Protein AF-A0A3Q2SZS5-F1 (afdb_monomer_lite)

Secondary structure (DSSP, 8-state):
--HHHHHHHTT-S-----S--PPPSSPPPPHHHHHHHHHHHHHHHTT-HHHHHHHHHHHHHHHHHS-HHHHH--S--STTHHHHHHHHHHHHHHHHHHHTTPPPP-SSTTPPPPGGGGTTHHHHHHHHHHHHHHHHHHHHH--STTHHHHHHHHHHHHHHHHHHHHHTT---TTHHHH--SSTTGGGHHHHHHHHHHHHT-SSHHHHHHHHHHHHHHHHHTTHHHHHHHHHHHHS--GGG----S-----HHHHHHHHHHHHHHH---HHHHHHHHHHHHHHHHHHGGGGGGGHHHHHHHHHHHHSS--TTTTHHHHHHHHHHHHHHHHHS-S-SSSS-----GGGGGS--

Radius of gyration: 26.67 Å; chains: 1; bounding box: 62×51×88 Å

Foldseek 3Di:
DDLVVVCVQLVLDDDDDDPDDDDRPDDDPQVLVVLVVLLVQLQVCLVPLVSLLVSLVSLLSCLQRPDLCRLQDFPDPPPPDRLVSSLVSLQSSLLSLLSSLDQDDDPDPPDDDDPVSCPCNLVSLVSSVSSVCSNCVSLVVPDDDCVVSSLVSLLSNVLVVQLSCLVSVPLPPVSLVRQAAEPCVVNCVRQVPSLVVQCPDPDVSSVVVSVVSVVSCCRHYLVLVVVVVVCVVVDPQLVPDPDPDDDDDDVLNVSLVVLLVCLLVDDDLVVLLSSLVRLLVSLLSNQLVCVVCVVSLVSSLVVQCPDADDDVSNSNVSSVSSVVSNCVSPPDVVCVVDPDDDDPPVVPVPD

Organism: Fundulus heteroclitus (NCBI:txid8078)

Sequence (351 aa):
MELSSLLRDLHLSSSSSSSEKPRPPHPLPPITELLAHLQKLLIGAAGNPSESSKLIGQVQRLFQTADPDWLLSPVSDDEGTGWAELRSAYRSVISALIGCAALPLCEDDCSSLDAAAYQSVPSGAAAVCSALTALLGHWREGGGARRAETTGLVLAVAPPIYLFSVTHLQVSVFWLSQVTRPFLCPFLPRLLPPSLLLNDHYRPENCMLGVRCLHHIVLNTPVLSCLLDLLLVLEKPPSSSSSSSSRKPCRHDDVLRLVLTHMEAEHKVALRRVYASALPLYVERMGVAVCRHLRRVERVLLGYLEVRDPPEETSRLKMLEVLQRTSKWAWPRLADAHGHTPGPEVMILLL

Structure (mmCIF, N/CA/C/O backbone):
data_AF-A0A3Q2SZS5-F1
#
_entry.id   AF-A0A3Q2SZS5-F1
#
loop_
_atom_site.group_PDB
_atom_site.id
_atom_site.type_symbol
_atom_site.label_atom_id
_atom_site.label_alt_id
_atom_site.label_comp_id
_atom_site.label_asym_id
_atom_site.label_entity_id
_atom_site.label_seq_id
_atom_site.pdbx_PDB_ins_code
_atom_site.Cartn_x
_atom_site.Cartn_y
_atom_site.Cartn_z
_atom_site.occupancy
_atom_site.B_iso_or_equiv
_atom_site.auth_seq_id
_atom_site.auth_comp_id
_atom_site.auth_asym_id
_atom_site.auth_atom_id
_atom_site.pdbx_PDB_model_num
ATOM 1 N N . MET A 1 1 ? -19.390 -12.643 26.458 1.00 51.66 1 MET A N 1
ATOM 2 C CA . MET A 1 1 ? -18.570 -11.806 27.356 1.00 51.66 1 MET A CA 1
ATOM 3 C C . MET A 1 1 ? -18.908 -10.367 27.010 1.00 51.66 1 MET A C 1
ATOM 5 O O . MET A 1 1 ? -18.820 -10.037 25.836 1.00 51.66 1 MET A O 1
ATOM 9 N N . GLU A 1 2 ? -19.420 -9.560 27.939 1.00 62.19 2 GLU A N 1
ATOM 10 C CA . GLU A 1 2 ? -19.745 -8.163 27.617 1.00 62.19 2 GLU A CA 1
ATOM 11 C C . GLU A 1 2 ? -18.443 -7.363 27.488 1.00 62.19 2 GLU A C 1
ATOM 13 O O . GLU A 1 2 ? -17.554 -7.488 28.326 1.00 62.19 2 GLU A O 1
ATOM 18 N N . LEU A 1 3 ? -18.303 -6.520 26.460 1.00 65.12 3 LEU A N 1
ATOM 19 C CA . LEU A 1 3 ? -17.094 -5.706 26.268 1.00 65.12 3 LEU A CA 1
ATOM 20 C C . LEU A 1 3 ? -16.755 -4.878 27.523 1.00 65.12 3 LEU A C 1
ATOM 22 O O . LEU A 1 3 ? -15.599 -4.705 27.891 1.00 65.12 3 LEU A O 1
ATOM 26 N N . SER A 1 4 ? -17.789 -4.425 28.226 1.00 64.00 4 SER A N 1
ATOM 27 C CA . SER A 1 4 ? -17.725 -3.710 29.497 1.00 64.00 4 SER A CA 1
ATOM 28 C C . SER A 1 4 ? -17.178 -4.545 30.662 1.00 64.00 4 SER A C 1
ATOM 30 O O . SER A 1 4 ? -16.654 -3.951 31.601 1.00 64.00 4 SER A O 1
ATOM 32 N N . SER A 1 5 ? -17.288 -5.880 30.659 1.00 64.12 5 SER A N 1
ATOM 33 C CA . SER A 1 5 ? -16.627 -6.735 31.660 1.00 64.12 5 SER A CA 1
ATOM 34 C C . SER A 1 5 ? -15.136 -6.880 31.352 1.00 64.12 5 SER A C 1
ATOM 36 O O . SER A 1 5 ? -14.322 -6.639 32.230 1.00 64.12 5 SER A O 1
ATOM 38 N N . LEU A 1 6 ? -14.765 -7.095 30.084 1.00 62.00 6 LEU A N 1
ATOM 39 C CA . LEU A 1 6 ? -13.360 -7.151 29.651 1.00 62.00 6 LEU A CA 1
ATOM 40 C C . LEU A 1 6 ? -12.601 -5.840 29.874 1.00 62.00 6 LEU A C 1
ATOM 42 O O . LEU A 1 6 ? -11.460 -5.855 30.322 1.00 62.00 6 LEU A O 1
ATOM 46 N N . LEU A 1 7 ? -13.226 -4.690 29.597 1.00 64.81 7 LEU A N 1
ATOM 47 C CA . LEU A 1 7 ? -12.622 -3.385 29.889 1.00 64.81 7 LEU A CA 1
ATOM 48 C C . LEU A 1 7 ? -12.416 -3.180 31.405 1.00 64.81 7 LEU A C 1
ATOM 50 O O . LEU A 1 7 ? -11.487 -2.482 31.808 1.00 64.81 7 LEU A O 1
ATOM 54 N N . ARG A 1 8 ? -13.264 -3.782 32.252 1.00 63.62 8 ARG A N 1
ATOM 55 C CA . ARG A 1 8 ? -13.089 -3.777 33.714 1.00 63.62 8 ARG A CA 1
ATOM 56 C C . ARG A 1 8 ? -11.954 -4.710 34.143 1.00 63.62 8 ARG A C 1
ATOM 58 O O . ARG A 1 8 ? -11.109 -4.280 34.920 1.00 63.62 8 ARG A O 1
ATOM 65 N N . ASP A 1 9 ? -11.888 -5.913 33.577 1.00 57.78 9 ASP A N 1
ATOM 66 C CA . ASP A 1 9 ? -10.847 -6.914 33.859 1.00 57.78 9 ASP A CA 1
ATOM 67 C C . ASP A 1 9 ? -9.448 -6.450 33.414 1.00 57.78 9 ASP A C 1
ATOM 69 O O . ASP A 1 9 ? -8.443 -6.783 34.037 1.00 57.78 9 ASP A O 1
ATOM 73 N N . LEU A 1 10 ? -9.380 -5.616 32.372 1.00 58.31 10 LEU A N 1
ATOM 74 C CA . LEU A 1 10 ? -8.159 -4.961 31.892 1.00 58.31 10 LEU A CA 1
ATOM 75 C C . LEU A 1 10 ? -7.764 -3.706 32.709 1.00 58.31 10 LEU A C 1
ATOM 77 O O . LEU A 1 10 ? -6.846 -2.996 32.308 1.00 58.31 10 LEU A O 1
ATOM 81 N N . HIS A 1 11 ? -8.427 -3.410 33.839 1.00 54.69 11 HIS A N 1
ATOM 82 C CA . HIS A 1 11 ? -8.204 -2.211 34.671 1.00 54.69 11 HIS A CA 1
ATOM 83 C C . HIS A 1 11 ? -8.361 -0.874 33.903 1.00 54.69 11 HIS A C 1
ATOM 85 O O . HIS A 1 11 ? -7.665 0.104 34.169 1.00 54.69 11 HIS A O 1
ATOM 91 N N . LEU A 1 12 ? -9.307 -0.779 32.957 1.00 55.16 12 LEU A N 1
ATOM 92 C CA . LEU A 1 12 ? -9.476 0.400 32.080 1.00 55.16 12 LEU A CA 1
ATOM 93 C C . LEU A 1 12 ? -10.409 1.478 32.641 1.00 55.16 12 LEU A C 1
ATOM 95 O O . LEU A 1 12 ? -10.976 2.280 31.894 1.00 55.16 12 LEU A O 1
ATOM 99 N N . SER A 1 13 ? -10.593 1.496 33.961 1.00 38.28 13 SER A N 1
ATOM 100 C CA . SER A 1 13 ? -11.404 2.489 34.660 1.00 38.28 13 SER A CA 1
ATOM 101 C C . SER A 1 13 ? -10.652 3.028 35.877 1.00 38.28 13 SER A C 1
ATOM 103 O O . SER A 1 13 ? -10.408 2.305 36.834 1.00 38.28 13 SER A O 1
ATOM 105 N N . SER A 1 14 ? -10.379 4.332 35.832 1.00 36.78 14 SER A N 1
ATOM 106 C CA . SER A 1 14 ? -9.861 5.224 36.879 1.00 36.78 14 SER A CA 1
ATOM 107 C C . SER A 1 14 ? -8.358 5.197 37.189 1.00 36.78 14 SER A C 1
ATOM 109 O O . SER A 1 14 ? -7.770 4.219 37.633 1.00 36.78 14 SER A O 1
ATOM 111 N N . SER A 1 15 ? -7.772 6.371 36.968 1.00 42.75 15 SER A N 1
ATOM 112 C CA . SER A 1 15 ? -6.447 6.817 37.363 1.00 42.75 15 SER A CA 1
ATOM 113 C C . SER A 1 15 ? -6.283 6.737 38.882 1.00 42.75 15 SER A C 1
ATOM 115 O O . SER A 1 15 ? -6.905 7.506 39.612 1.00 42.75 15 SER A O 1
ATOM 117 N N . SER A 1 16 ? -5.396 5.880 39.371 1.00 36.34 16 SER A N 1
ATOM 118 C CA . SER A 1 16 ? -4.744 6.104 40.658 1.00 36.34 16 SER A CA 1
ATOM 119 C C . SER A 1 16 ? -3.344 5.502 40.643 1.00 36.34 16 SER A C 1
ATOM 121 O O . SER A 1 16 ? -3.084 4.399 40.173 1.00 36.34 16 SER A O 1
ATOM 123 N N . SER A 1 17 ? -2.410 6.333 41.076 1.00 44.06 17 SER A N 1
ATOM 124 C CA . SER A 1 17 ? -0.984 6.086 41.159 1.00 44.06 17 SER A CA 1
ATOM 125 C C . SER A 1 17 ? -0.660 4.975 42.161 1.00 44.06 17 SER A C 1
ATOM 127 O O . SER A 1 17 ? -0.758 5.201 43.365 1.00 44.06 17 SER A O 1
ATOM 129 N N . SER A 1 18 ? -0.165 3.832 41.694 1.00 34.12 18 SER A N 1
ATOM 130 C CA . SER A 1 18 ? 0.821 3.053 42.450 1.00 34.12 18 SER A CA 1
ATOM 131 C C . SER A 1 18 ? 1.621 2.157 41.513 1.00 34.12 18 SER A C 1
ATOM 133 O O . SER A 1 18 ? 1.072 1.388 40.728 1.00 34.12 18 SER A O 1
ATOM 135 N N . SER A 1 19 ? 2.938 2.299 41.600 1.00 42.97 19 SER A N 1
ATOM 136 C CA . SER A 1 19 ? 3.942 1.543 40.866 1.00 42.97 19 SER A CA 1
ATOM 137 C C . SER A 1 19 ? 3.986 0.091 41.346 1.00 42.97 19 SER A C 1
ATOM 139 O O . SER A 1 19 ? 4.746 -0.212 42.251 1.00 42.97 19 SER A O 1
ATOM 141 N N . GLU A 1 20 ? 3.184 -0.784 40.742 1.00 39.31 20 GLU A N 1
ATOM 142 C CA . GLU A 1 20 ? 3.421 -2.232 40.618 1.00 39.31 20 GLU A CA 1
ATOM 143 C C . GLU A 1 20 ? 2.349 -2.803 39.675 1.00 39.31 20 GLU A C 1
ATOM 145 O O . GLU A 1 20 ? 1.162 -2.670 39.949 1.00 39.31 20 GLU A O 1
ATOM 150 N N . LYS A 1 21 ? 2.747 -3.371 38.523 1.00 37.00 21 LYS A N 1
ATOM 151 C CA . LYS A 1 21 ? 1.835 -3.881 37.477 1.00 37.00 21 LYS A CA 1
ATOM 152 C C . LYS A 1 21 ? 1.156 -5.161 38.010 1.00 37.00 21 LYS A C 1
ATOM 154 O O . LYS A 1 21 ? 1.829 -6.196 38.050 1.00 37.00 21 LYS A O 1
ATOM 159 N N . PRO A 1 22 ? -0.125 -5.148 38.438 1.00 39.84 22 PRO A N 1
ATOM 160 C CA . PRO A 1 22 ? -0.771 -6.352 38.944 1.00 39.84 22 PRO A CA 1
ATOM 161 C C . PRO A 1 22 ? -1.042 -7.271 37.753 1.00 39.84 22 PRO A C 1
ATOM 163 O O . PRO A 1 22 ? -1.554 -6.830 36.723 1.00 39.84 22 PRO A O 1
ATOM 166 N N . ARG A 1 23 ? -0.675 -8.551 37.861 1.00 43.78 23 ARG A N 1
ATOM 167 C CA . ARG A 1 23 ? -1.067 -9.551 36.860 1.00 43.78 23 ARG A CA 1
ATOM 168 C C . ARG A 1 23 ? -2.595 -9.701 36.896 1.00 43.78 23 ARG A C 1
ATOM 170 O O . ARG A 1 23 ? -3.138 -9.787 37.999 1.00 43.78 23 ARG A O 1
ATOM 177 N N . PRO A 1 24 ? -3.283 -9.728 35.740 1.00 49.19 24 PRO A N 1
ATOM 178 C CA . PRO A 1 24 ? -4.732 -9.865 35.713 1.00 49.19 24 PRO A CA 1
ATOM 179 C C . PRO A 1 24 ? -5.159 -11.176 36.400 1.00 49.19 24 PRO A C 1
ATOM 181 O O . PRO A 1 24 ? -4.448 -12.179 36.302 1.00 49.19 24 PRO A O 1
ATOM 184 N N . PRO A 1 25 ? -6.309 -11.188 37.098 1.00 44.88 25 PRO A N 1
ATOM 185 C CA . PRO A 1 25 ? -6.753 -12.318 37.919 1.00 44.88 25 PRO A CA 1
ATOM 186 C C . PRO A 1 25 ? -7.117 -13.576 37.108 1.00 44.88 25 PRO A C 1
ATOM 188 O O . PRO A 1 25 ? -7.245 -14.658 37.680 1.00 44.88 25 PRO A O 1
ATOM 191 N N . HIS A 1 26 ? -7.248 -13.458 35.781 1.00 55.69 26 HIS A N 1
ATOM 192 C CA . HIS A 1 26 ? -7.600 -14.542 34.865 1.00 55.69 26 HIS A CA 1
ATOM 193 C C . HIS A 1 26 ? -6.747 -14.486 33.585 1.00 55.69 26 HIS A C 1
ATOM 195 O O . HIS A 1 26 ? -6.363 -13.390 33.165 1.00 55.69 26 HIS A O 1
ATOM 201 N N . PRO A 1 27 ? -6.446 -15.635 32.942 1.00 65.12 27 PRO A N 1
ATOM 202 C CA . PRO A 1 27 ? -5.811 -15.636 31.630 1.00 65.12 27 PRO A CA 1
ATOM 203 C C . PRO A 1 27 ? -6.726 -14.916 30.635 1.00 65.12 27 PRO A C 1
ATOM 205 O O . PRO A 1 27 ? -7.903 -15.256 30.502 1.00 65.12 27 PRO A O 1
ATOM 208 N N . LEU A 1 28 ? -6.191 -13.889 29.974 1.00 69.75 28 LEU A N 1
ATOM 209 C CA . LEU A 1 28 ? -6.926 -13.144 28.956 1.00 69.75 28 LEU A CA 1
ATOM 210 C C . LEU A 1 28 ? -7.310 -14.086 27.804 1.00 69.75 28 LEU A C 1
ATOM 212 O O . LEU A 1 28 ? -6.503 -14.947 27.437 1.00 69.75 28 LEU A O 1
ATOM 216 N N . PRO A 1 29 ? -8.507 -13.924 27.210 1.00 78.19 29 PRO A N 1
ATOM 217 C CA . PRO A 1 29 ? -8.872 -14.687 26.028 1.00 78.19 29 PRO A CA 1
ATOM 218 C C . PRO A 1 29 ? -7.901 -14.385 24.876 1.00 78.19 29 PRO A C 1
ATOM 220 O O . PRO A 1 29 ? -7.267 -13.319 24.851 1.00 78.19 29 PRO A O 1
ATOM 223 N N . PRO A 1 30 ? -7.783 -15.297 23.900 1.00 83.75 30 PRO A N 1
ATOM 224 C CA . PRO A 1 30 ? -6.984 -15.040 22.716 1.00 83.75 30 PRO A CA 1
ATOM 225 C C . PRO A 1 30 ? -7.502 -13.799 21.981 1.00 83.75 30 PRO A C 1
ATOM 227 O O . PRO A 1 30 ? -8.707 -13.607 21.802 1.00 83.75 30 PRO A O 1
ATOM 230 N N . ILE A 1 31 ? -6.578 -12.947 21.532 1.00 87.38 31 ILE A N 1
ATOM 231 C CA . ILE A 1 31 ? -6.916 -11.666 20.900 1.00 87.38 31 ILE A CA 1
ATOM 232 C C . ILE A 1 31 ? -7.825 -11.845 19.672 1.00 87.38 31 ILE A C 1
ATOM 234 O O . ILE A 1 31 ? -8.707 -11.025 19.426 1.00 87.38 31 ILE A O 1
ATOM 238 N N . THR A 1 32 ? -7.687 -12.947 18.933 1.00 89.38 32 THR A N 1
ATOM 239 C CA . THR A 1 32 ? -8.512 -13.270 17.759 1.00 89.38 32 THR A CA 1
ATOM 240 C C . THR A 1 32 ? -9.995 -13.455 18.096 1.00 89.38 32 THR A C 1
ATOM 242 O O . THR A 1 32 ? -10.844 -12.986 17.335 1.00 89.38 32 THR A O 1
ATOM 245 N N . GLU A 1 33 ? -10.333 -14.050 19.245 1.00 88.56 33 GLU A N 1
ATOM 246 C CA . GLU A 1 33 ? -11.724 -14.178 19.707 1.00 88.56 33 GLU A CA 1
ATOM 247 C C . GLU A 1 33 ? -12.325 -12.817 20.059 1.00 88.56 33 GLU A C 1
ATOM 249 O O . GLU A 1 33 ? -13.463 -12.512 19.683 1.00 88.56 33 GLU A O 1
ATOM 254 N N . LEU A 1 34 ? -11.544 -11.967 20.733 1.00 89.06 34 LEU A N 1
ATOM 255 C CA . LEU A 1 34 ? -11.971 -10.610 21.057 1.00 89.06 34 LEU A CA 1
ATOM 256 C C . LEU A 1 34 ? -12.197 -9.783 19.790 1.00 89.06 34 LEU A C 1
ATOM 258 O O . LEU A 1 34 ? -13.221 -9.112 19.670 1.00 89.06 34 LEU A O 1
ATOM 262 N N . LEU A 1 35 ? -11.272 -9.854 18.831 1.00 91.81 35 LEU A N 1
ATOM 263 C CA . LEU A 1 35 ? -11.399 -9.178 17.543 1.00 91.81 35 LEU A CA 1
ATOM 264 C C . LEU A 1 35 ? -12.656 -9.654 16.794 1.00 91.81 35 LEU A C 1
ATOM 266 O O . LEU A 1 35 ? -13.426 -8.829 16.306 1.00 91.81 35 LEU A O 1
ATOM 270 N N . ALA A 1 36 ? -12.940 -10.958 16.770 1.00 91.38 36 ALA A N 1
ATOM 271 C CA . ALA A 1 36 ? -14.162 -11.482 16.158 1.00 91.38 36 ALA A CA 1
ATOM 272 C C . ALA A 1 36 ? -15.440 -10.971 16.853 1.00 91.38 36 ALA A C 1
ATOM 274 O O . ALA A 1 36 ? -16.439 -10.675 16.192 1.00 91.38 36 ALA A O 1
ATOM 275 N N . HIS A 1 37 ? -15.424 -10.834 18.182 1.00 90.12 37 HIS A N 1
ATOM 276 C CA . HIS A 1 37 ? -16.546 -10.260 18.924 1.00 90.12 37 HIS A CA 1
ATOM 277 C C . HIS A 1 37 ? -16.721 -8.761 18.637 1.00 90.12 37 HIS A C 1
ATOM 279 O O . HIS A 1 37 ? -17.831 -8.316 18.340 1.00 90.12 37 HIS A O 1
ATOM 285 N N . LEU A 1 38 ? -15.624 -7.998 18.642 1.00 91.81 38 LEU A N 1
ATOM 286 C CA . LEU A 1 38 ? -15.607 -6.579 18.287 1.00 91.81 38 LEU A CA 1
ATOM 287 C C . LEU A 1 38 ? -16.143 -6.333 16.880 1.00 91.81 38 LEU A C 1
ATOM 289 O O . LEU A 1 38 ? -16.951 -5.429 16.689 1.00 91.81 38 LEU A O 1
ATOM 293 N N . GLN A 1 39 ? -15.749 -7.158 15.909 1.00 95.06 39 GLN A N 1
ATOM 294 C CA . GLN A 1 39 ? -16.259 -7.072 14.545 1.00 95.06 39 GLN A CA 1
ATOM 295 C C . GLN A 1 39 ? -17.791 -7.169 14.513 1.00 95.06 39 GLN A C 1
ATOM 297 O O . GLN A 1 39 ? -18.440 -6.348 13.868 1.00 95.06 39 GLN A O 1
ATOM 302 N N . LYS A 1 40 ? -18.379 -8.144 15.221 1.00 93.38 40 LYS A N 1
ATOM 303 C CA . LYS A 1 40 ? -19.840 -8.323 15.279 1.00 93.38 40 LYS A CA 1
ATOM 304 C C . LYS A 1 40 ? -20.539 -7.111 15.896 1.00 93.38 40 LYS A C 1
ATOM 306 O O . LYS A 1 40 ? -21.554 -6.669 15.365 1.00 93.38 40 LYS A O 1
ATOM 311 N N . LEU A 1 41 ? -19.984 -6.564 16.980 1.00 92.50 41 LEU A N 1
ATOM 312 C CA . LEU A 1 41 ? -20.527 -5.369 17.632 1.00 92.50 41 LEU A CA 1
ATOM 313 C C . LEU A 1 41 ? -20.459 -4.139 16.717 1.00 92.50 41 LEU A C 1
ATOM 315 O O . LEU A 1 41 ? -21.439 -3.410 16.610 1.00 92.50 41 LEU A O 1
ATOM 319 N N . LEU A 1 42 ? -19.333 -3.932 16.027 1.00 92.50 42 LEU A N 1
ATOM 320 C CA . LEU A 1 42 ? -19.137 -2.801 15.114 1.00 92.50 42 LEU A CA 1
ATOM 321 C C . LEU A 1 42 ? -20.099 -2.859 13.922 1.00 92.50 42 LEU A C 1
ATOM 323 O O . LEU A 1 42 ? -20.709 -1.850 13.580 1.00 92.50 42 LEU A O 1
ATOM 327 N N . ILE A 1 43 ? -20.292 -4.046 13.336 1.00 91.88 43 ILE A N 1
ATOM 328 C CA . ILE A 1 43 ? -21.263 -4.248 12.249 1.00 91.88 43 ILE A CA 1
ATOM 329 C C . ILE A 1 43 ? -22.689 -3.966 12.739 1.00 91.88 43 ILE A C 1
ATOM 331 O O . ILE A 1 43 ? -23.436 -3.271 12.058 1.00 91.88 43 ILE A O 1
ATOM 335 N N . GLY A 1 44 ? -23.059 -4.465 13.923 1.00 89.31 44 GLY A N 1
ATOM 336 C CA . GLY A 1 44 ? -24.385 -4.222 14.500 1.00 89.31 44 GLY A CA 1
ATOM 337 C C . GLY A 1 44 ? -24.651 -2.747 14.819 1.00 89.31 44 GLY A C 1
ATOM 338 O O . GLY A 1 44 ? -25.774 -2.281 14.663 1.00 89.31 44 GLY A O 1
ATOM 339 N N . ALA A 1 45 ? -23.617 -1.999 15.213 1.00 87.50 45 ALA A N 1
ATOM 340 C CA . ALA A 1 45 ? -23.732 -0.588 15.571 1.00 87.50 45 ALA A CA 1
ATOM 341 C C . ALA A 1 45 ? -23.755 0.367 14.362 1.00 87.50 45 ALA A C 1
ATOM 343 O O . ALA A 1 45 ? -24.135 1.527 14.532 1.00 87.50 45 ALA A O 1
ATOM 344 N N . ALA A 1 46 ? -23.365 -0.079 13.159 1.00 79.50 46 ALA A N 1
ATOM 345 C CA . ALA A 1 46 ? -23.145 0.784 11.989 1.00 79.50 46 ALA A CA 1
ATOM 346 C C . ALA A 1 46 ? -24.386 1.593 11.550 1.00 79.50 46 ALA A C 1
ATOM 348 O O . ALA A 1 46 ? -24.240 2.655 10.952 1.00 79.50 46 ALA A O 1
ATOM 349 N N . GLY A 1 47 ? -25.598 1.135 11.886 1.00 76.31 47 GLY A N 1
ATOM 350 C CA . GLY A 1 47 ? -26.851 1.855 11.616 1.00 76.31 47 GLY A CA 1
ATOM 351 C C . GLY A 1 47 ? -27.249 2.896 12.671 1.00 76.31 47 GLY A C 1
ATOM 352 O O . GLY A 1 47 ? -28.203 3.639 12.458 1.00 76.31 47 GLY A O 1
ATOM 353 N N . ASN A 1 48 ? -26.550 2.969 13.809 1.00 84.62 48 ASN A N 1
ATOM 354 C CA . ASN A 1 48 ? -26.872 3.872 14.914 1.00 84.62 48 ASN A CA 1
ATOM 355 C C . ASN A 1 48 ? -25.649 4.737 15.282 1.00 84.62 48 ASN A C 1
ATOM 357 O O . ASN A 1 48 ? -24.744 4.262 15.977 1.00 84.62 48 ASN A O 1
ATOM 361 N N . PRO A 1 49 ? -25.614 6.025 14.880 1.00 82.44 49 PRO A N 1
ATOM 362 C CA . PRO A 1 49 ? -24.455 6.896 15.091 1.00 82.44 49 PRO A CA 1
ATOM 363 C C . PRO A 1 49 ? -24.055 7.042 16.564 1.00 82.44 49 PRO A C 1
ATOM 365 O O . PRO A 1 49 ? -22.869 7.131 16.889 1.00 82.44 49 PRO A O 1
ATOM 368 N N . SER A 1 50 ? -25.037 7.038 17.472 1.00 85.25 50 SER A N 1
ATOM 369 C CA . SER A 1 50 ? -24.797 7.200 18.909 1.00 85.25 50 SER A CA 1
ATOM 370 C C . SER A 1 50 ? -24.144 5.964 19.537 1.00 85.25 50 SER A C 1
ATOM 372 O O . SER A 1 50 ? -23.255 6.093 20.383 1.00 85.25 50 SER A O 1
ATOM 374 N N . GLU A 1 51 ? -24.544 4.769 19.102 1.00 87.06 51 GLU A N 1
ATOM 375 C CA . GLU A 1 51 ? -23.969 3.498 19.547 1.00 87.06 51 GLU A CA 1
ATOM 376 C C . GLU A 1 51 ? -22.605 3.263 18.902 1.00 87.06 51 GLU A C 1
ATOM 378 O O . GLU A 1 51 ? -21.651 2.941 19.610 1.00 87.06 51 GLU A O 1
ATOM 383 N N . SER A 1 52 ? -22.482 3.532 17.597 1.00 88.12 52 SER A N 1
ATOM 384 C CA . SER A 1 52 ? -21.209 3.503 16.871 1.00 88.12 52 SER A CA 1
ATOM 385 C C . SER A 1 52 ? -20.166 4.394 17.536 1.00 88.12 52 SER A C 1
ATOM 387 O O . SER A 1 52 ? -19.066 3.937 17.828 1.00 88.12 52 SER A O 1
ATOM 389 N N . SER A 1 53 ? -20.509 5.645 17.862 1.00 88.94 53 SER A N 1
ATOM 390 C CA . SER A 1 53 ? -19.580 6.578 18.511 1.00 88.94 53 SER A CA 1
ATOM 391 C C . SER A 1 53 ? -19.082 6.065 19.870 1.00 88.94 53 SER A C 1
ATOM 393 O O . SER A 1 53 ? -17.878 6.080 20.141 1.00 88.94 53 SER A O 1
ATOM 395 N N . LYS A 1 54 ? -19.987 5.540 20.710 1.00 89.06 54 LYS A N 1
ATOM 396 C CA . LYS A 1 54 ? -19.626 4.954 22.012 1.00 89.06 54 LYS A CA 1
ATOM 397 C C . LYS A 1 54 ? -18.720 3.735 21.850 1.00 89.06 54 LYS A C 1
ATOM 399 O O . LYS A 1 54 ? -17.724 3.620 22.566 1.00 89.06 54 LYS A O 1
ATOM 404 N N . LEU A 1 55 ? -19.047 2.849 20.910 1.00 91.12 55 LEU A N 1
ATOM 405 C CA . LEU A 1 55 ? -18.287 1.630 20.656 1.00 91.12 55 LEU A CA 1
ATOM 406 C C . LEU A 1 55 ? -16.897 1.936 20.081 1.00 91.12 55 LEU A C 1
ATOM 408 O O . LEU A 1 55 ? -15.914 1.369 20.552 1.00 91.12 55 LEU A O 1
ATOM 412 N N . ILE A 1 56 ? -16.781 2.885 19.146 1.00 91.19 56 ILE A N 1
ATOM 413 C CA . ILE A 1 56 ? -15.488 3.358 18.624 1.00 91.19 56 ILE A CA 1
ATOM 414 C C . ILE A 1 56 ? -14.623 3.901 19.768 1.00 91.19 56 ILE A C 1
ATOM 416 O O . ILE A 1 56 ? -13.444 3.560 19.857 1.00 91.19 56 ILE A O 1
ATOM 420 N N . GLY A 1 57 ? -15.202 4.682 20.687 1.00 90.12 57 GLY A N 1
ATOM 421 C CA . GLY A 1 57 ? -14.487 5.184 21.864 1.00 90.12 57 GLY A CA 1
ATOM 422 C C . GLY A 1 57 ? -13.998 4.072 22.803 1.00 90.12 57 GLY A C 1
ATOM 423 O O . GLY A 1 57 ? -12.898 4.159 23.351 1.00 90.12 57 GLY A O 1
ATOM 424 N N . GLN A 1 58 ? -14.777 2.998 22.966 1.00 90.00 58 GLN A N 1
ATOM 425 C CA . GLN A 1 58 ? -14.364 1.812 23.728 1.00 90.00 58 GLN A CA 1
ATOM 426 C C . GLN A 1 58 ? -13.225 1.052 23.037 1.00 90.00 58 GLN A C 1
ATOM 428 O O . GLN A 1 58 ? -12.259 0.679 23.699 1.00 90.00 58 GLN A O 1
ATOM 433 N N . VAL A 1 59 ? -13.310 0.869 21.716 1.00 91.38 59 VAL A N 1
ATOM 434 C CA . VAL A 1 59 ? -12.264 0.236 20.896 1.00 91.38 59 VAL A CA 1
ATOM 435 C C . VAL A 1 59 ? -10.969 1.043 20.942 1.00 91.38 59 VAL A C 1
ATOM 437 O O . VAL A 1 59 ? -9.898 0.478 21.148 1.00 91.38 59 VAL A O 1
ATOM 440 N N . GLN A 1 60 ? -11.056 2.368 20.818 1.00 91.06 60 GLN A N 1
ATOM 441 C CA . GLN A 1 60 ? -9.906 3.253 20.968 1.00 91.06 60 GLN A CA 1
ATOM 442 C C . GLN A 1 60 ? -9.245 3.067 22.333 1.00 91.06 60 GLN A C 1
ATOM 444 O O . GLN A 1 60 ? -8.031 2.892 22.397 1.00 91.06 60 GLN A O 1
ATOM 449 N N . ARG A 1 61 ? -10.032 3.102 23.417 1.00 89.00 61 ARG A N 1
ATOM 450 C CA . ARG A 1 61 ? -9.502 2.945 24.774 1.00 89.00 61 ARG A CA 1
ATOM 451 C C . ARG A 1 61 ? -8.816 1.597 24.937 1.00 89.00 61 ARG A C 1
ATOM 453 O O . ARG A 1 61 ? -7.689 1.582 25.401 1.00 89.00 61 ARG A O 1
ATOM 460 N N . LEU A 1 62 ? -9.456 0.513 24.491 1.00 89.00 62 LEU A N 1
ATOM 461 C CA . LEU A 1 62 ? -8.869 -0.827 24.488 1.00 89.00 62 LEU A CA 1
ATOM 462 C C . LEU A 1 62 ? -7.495 -0.817 23.814 1.00 89.00 62 LEU A C 1
ATOM 464 O O . LEU A 1 62 ? -6.530 -1.281 24.412 1.00 89.00 62 LEU A O 1
ATOM 468 N N . PHE A 1 63 ? -7.403 -0.265 22.601 1.00 88.56 63 PHE A N 1
ATOM 469 C CA . PHE A 1 63 ? -6.139 -0.215 21.879 1.00 88.56 63 PHE A CA 1
ATOM 470 C C . PHE A 1 63 ? -5.085 0.606 22.607 1.00 88.56 63 PHE A C 1
ATOM 472 O O . PHE A 1 63 ? -3.967 0.139 22.661 1.00 88.56 63 PHE A O 1
ATOM 479 N N . GLN A 1 64 ? -5.425 1.747 23.215 1.00 86.75 64 GLN A N 1
ATOM 480 C CA . GLN A 1 64 ? -4.462 2.599 23.934 1.00 86.75 64 GLN A CA 1
ATOM 481 C C . GLN A 1 64 ? -3.848 1.945 25.178 1.00 86.75 64 GLN A C 1
ATOM 483 O O . GLN A 1 64 ? -2.767 2.340 25.611 1.00 86.75 64 GLN A O 1
ATOM 488 N N . THR A 1 65 ? -4.569 1.021 25.806 1.00 83.69 65 THR A N 1
ATOM 489 C CA . THR A 1 65 ? -4.239 0.527 27.149 1.00 83.69 65 THR A CA 1
ATOM 490 C C . THR A 1 65 ? -3.868 -0.947 27.192 1.00 83.69 65 THR A C 1
ATOM 492 O O . THR A 1 65 ? -3.345 -1.412 28.202 1.00 83.69 65 THR A O 1
ATOM 495 N N . ALA A 1 66 ? -4.195 -1.701 26.143 1.00 83.75 66 ALA A N 1
ATOM 496 C CA . ALA A 1 66 ? -3.903 -3.122 26.086 1.00 83.75 66 ALA A CA 1
ATOM 497 C C . ALA A 1 66 ? -2.390 -3.376 26.020 1.00 83.75 66 ALA A C 1
ATOM 499 O O . ALA A 1 66 ? -1.623 -2.586 25.469 1.00 83.75 66 ALA A O 1
ATOM 500 N N . ASP A 1 67 ? -1.968 -4.503 26.595 1.00 82.06 67 ASP A N 1
ATOM 501 C CA . ASP A 1 67 ? -0.568 -4.915 26.565 1.00 82.06 67 ASP A CA 1
ATOM 502 C C . ASP A 1 67 ? -0.135 -5.193 25.107 1.00 82.06 67 ASP A C 1
ATOM 504 O O . ASP A 1 67 ? -0.776 -6.021 24.443 1.00 82.06 67 ASP A O 1
ATOM 508 N N . PRO A 1 68 ? 0.920 -4.531 24.585 1.00 80.75 68 PRO A N 1
ATOM 509 C CA . PRO A 1 68 ? 1.387 -4.732 23.215 1.00 80.75 68 PRO A CA 1
ATOM 510 C C . PRO A 1 68 ? 1.711 -6.193 22.900 1.00 80.75 68 PRO A C 1
ATOM 512 O O . PRO A 1 68 ? 1.440 -6.648 21.789 1.00 80.75 68 PRO A O 1
ATOM 515 N N . ASP A 1 69 ? 2.244 -6.945 23.868 1.00 79.62 69 ASP A N 1
ATOM 516 C CA . ASP A 1 69 ? 2.608 -8.344 23.649 1.00 79.62 69 ASP A CA 1
ATOM 517 C C . ASP A 1 69 ? 1.372 -9.221 23.454 1.00 79.62 69 ASP A C 1
ATOM 519 O O . ASP A 1 69 ? 1.384 -10.122 22.617 1.00 79.62 69 ASP A O 1
ATOM 523 N N . TRP A 1 70 ? 0.277 -8.929 24.155 1.00 85.00 70 TRP A N 1
ATOM 524 C CA . TRP A 1 70 ? -0.991 -9.635 23.975 1.00 85.00 70 TRP A CA 1
ATOM 525 C C . TRP A 1 70 ? -1.715 -9.212 22.689 1.00 85.00 70 TRP A C 1
ATOM 527 O O . TRP A 1 70 ? -2.276 -10.058 21.996 1.00 85.00 70 TRP A O 1
ATOM 537 N N . LEU A 1 71 ? -1.651 -7.928 22.314 1.00 85.25 71 LEU A N 1
ATOM 538 C CA . LEU A 1 71 ? -2.214 -7.441 21.049 1.00 85.25 71 LEU A CA 1
ATOM 539 C C . LEU A 1 71 ? -1.540 -8.075 19.820 1.00 85.25 71 LEU A C 1
ATOM 541 O O . LEU A 1 71 ? -2.180 -8.236 18.778 1.00 85.25 71 LEU A O 1
ATOM 545 N N . LEU A 1 72 ? -0.248 -8.394 19.918 1.00 82.69 72 LEU A N 1
ATOM 546 C CA . LEU A 1 72 ? 0.581 -8.800 18.781 1.00 82.69 72 LEU A CA 1
ATOM 547 C C . LEU A 1 72 ? 0.894 -10.298 18.721 1.00 82.69 72 LEU A C 1
ATOM 549 O O . LEU A 1 72 ? 1.450 -10.731 17.715 1.00 82.69 72 LEU A O 1
ATOM 553 N N . SER A 1 73 ? 0.564 -11.082 19.750 1.00 82.56 73 SER A N 1
ATOM 554 C CA . SER A 1 73 ? 0.911 -12.509 19.790 1.00 82.56 73 SER A CA 1
ATOM 555 C C . SER A 1 73 ? -0.243 -13.397 19.299 1.00 82.56 73 SER A C 1
ATOM 557 O O . SER A 1 73 ? -1.365 -13.266 19.798 1.00 82.56 73 SER A O 1
ATOM 559 N N . PRO A 1 74 ? -0.001 -14.317 18.345 1.00 80.81 74 PRO A N 1
ATOM 560 C CA . PRO A 1 74 ? -0.959 -15.364 18.004 1.00 80.81 74 PRO A CA 1
ATOM 561 C C . PRO A 1 74 ? -1.069 -16.414 19.124 1.00 80.81 74 PRO A C 1
ATOM 563 O O . PRO A 1 74 ? -0.236 -16.481 20.023 1.00 80.81 74 PRO A O 1
ATOM 566 N N . VAL A 1 75 ? -2.117 -17.241 19.066 1.00 69.44 75 VAL A N 1
ATOM 567 C CA . VAL A 1 75 ? -2.418 -18.278 20.078 1.00 69.44 75 VAL A CA 1
ATOM 568 C C . VAL A 1 75 ? -1.499 -19.496 19.957 1.00 69.44 75 VAL A C 1
ATOM 570 O O . VAL A 1 75 ? -1.214 -20.158 20.952 1.00 69.44 75 VAL A O 1
ATOM 573 N N . SER A 1 76 ? -1.044 -19.796 18.740 1.00 65.88 76 SER A N 1
ATOM 574 C CA . SER A 1 76 ? -0.174 -20.925 18.420 1.00 65.88 76 SER A CA 1
ATOM 575 C C . SER A 1 76 ? 1.097 -20.438 17.730 1.00 65.88 76 SER A C 1
ATOM 577 O O . SER A 1 76 ? 1.009 -19.705 16.742 1.00 65.88 76 SER A O 1
ATOM 579 N N . ASP A 1 77 ? 2.250 -20.925 18.189 1.00 59.03 77 ASP A N 1
ATOM 580 C CA . ASP A 1 77 ? 3.566 -20.711 17.562 1.00 59.03 77 ASP A CA 1
ATOM 581 C C . ASP A 1 77 ? 3.790 -21.589 16.313 1.00 59.03 77 ASP A C 1
ATOM 583 O O . ASP A 1 77 ? 4.894 -21.642 15.778 1.00 59.03 77 ASP A O 1
ATOM 587 N N . ASP A 1 78 ? 2.753 -22.287 15.836 1.00 66.06 78 ASP A N 1
ATOM 588 C CA . ASP A 1 78 ? 2.811 -23.049 14.589 1.00 66.06 78 ASP A CA 1
ATOM 589 C C . ASP A 1 78 ? 3.150 -22.090 13.433 1.00 66.06 78 ASP A C 1
ATOM 591 O O . ASP A 1 78 ? 2.447 -21.093 13.214 1.00 66.06 78 ASP A O 1
ATOM 595 N N . GLU A 1 79 ? 4.278 -22.341 12.758 1.00 59.75 79 GLU A N 1
ATOM 596 C CA . GLU A 1 79 ? 4.927 -21.410 11.826 1.00 59.75 79 GLU A CA 1
ATOM 597 C C . GLU A 1 79 ? 4.035 -21.134 10.596 1.00 59.75 79 GLU A C 1
ATOM 599 O O . GLU A 1 79 ? 4.183 -21.720 9.527 1.00 59.75 79 GLU A O 1
ATOM 604 N N . GLY A 1 80 ? 3.085 -20.203 10.737 1.00 66.44 80 GLY A N 1
ATOM 605 C CA . GLY A 1 80 ? 2.331 -19.592 9.637 1.00 66.44 80 GLY A CA 1
ATOM 606 C C . GLY A 1 80 ? 0.820 -19.464 9.853 1.00 66.44 80 GLY A C 1
ATOM 607 O O . GLY A 1 80 ? 0.244 -18.441 9.469 1.00 66.44 80 GLY A O 1
ATOM 608 N N . THR A 1 81 ? 0.175 -20.445 10.483 1.00 79.88 81 THR A N 1
ATOM 609 C CA . THR A 1 81 ? -1.292 -20.519 10.655 1.00 79.88 81 THR A CA 1
ATOM 610 C C . THR A 1 81 ? -1.809 -19.460 11.628 1.00 79.88 81 THR A C 1
ATOM 612 O O . THR A 1 81 ? -2.642 -18.633 11.245 1.00 79.88 81 THR A O 1
ATOM 615 N N . GLY A 1 82 ? -1.237 -19.380 12.834 1.00 84.94 82 GLY A N 1
ATOM 616 C CA . GLY A 1 82 ? -1.653 -18.404 13.853 1.00 84.94 82 GLY A CA 1
ATOM 617 C C . GLY A 1 82 ? -1.498 -16.946 13.398 1.00 84.94 82 GLY A C 1
ATOM 618 O O . GLY A 1 82 ? -2.373 -16.105 13.614 1.00 84.94 82 GLY A O 1
ATOM 619 N N . TRP A 1 83 ? -0.419 -16.640 12.674 1.00 84.50 83 TRP A N 1
ATOM 620 C CA . TRP A 1 83 ? -0.192 -15.309 12.105 1.00 84.50 83 TRP A CA 1
ATOM 621 C C . TRP A 1 83 ? -1.156 -14.964 10.963 1.00 84.50 83 TRP A C 1
ATOM 623 O O . TRP A 1 83 ? -1.528 -13.798 10.803 1.00 84.50 83 TRP A O 1
ATOM 633 N N . ALA A 1 84 ? -1.558 -15.940 10.145 1.00 87.50 84 ALA A N 1
ATOM 634 C CA . ALA A 1 84 ? -2.541 -15.723 9.085 1.00 87.50 84 ALA A CA 1
ATOM 635 C C . ALA A 1 84 ? -3.932 -15.419 9.661 1.00 87.50 84 ALA A C 1
ATOM 637 O O . ALA A 1 84 ? -4.591 -14.474 9.213 1.00 87.50 84 ALA A O 1
ATOM 638 N N . GLU A 1 85 ? -4.343 -16.156 10.693 1.00 90.56 85 GLU A N 1
ATOM 639 C CA . GLU A 1 85 ? -5.591 -15.912 11.419 1.00 90.56 85 GLU A CA 1
ATOM 640 C C . GLU A 1 85 ? -5.601 -14.530 12.074 1.00 90.56 85 GLU A C 1
ATOM 642 O O . GLU A 1 85 ? -6.551 -13.766 11.888 1.00 90.56 85 GLU A O 1
ATOM 647 N N . LEU A 1 86 ? -4.510 -14.158 12.752 1.00 90.88 86 LEU A N 1
ATOM 648 C CA . LEU A 1 86 ? -4.371 -12.849 13.387 1.00 90.88 86 LEU A CA 1
ATOM 649 C C . LEU A 1 86 ? -4.473 -11.700 12.369 1.00 90.88 86 LEU A C 1
ATOM 651 O O . LEU A 1 86 ? -5.221 -10.743 12.581 1.00 90.88 86 LEU A O 1
ATOM 655 N N . ARG A 1 87 ? -3.790 -11.812 11.218 1.00 89.69 87 ARG A N 1
ATOM 656 C CA . ARG A 1 87 ? -3.903 -10.840 10.110 1.00 89.69 87 ARG A CA 1
ATOM 657 C C . ARG A 1 87 ? -5.339 -10.727 9.601 1.00 89.69 87 ARG A C 1
ATOM 659 O O . ARG A 1 87 ? -5.819 -9.618 9.357 1.00 89.69 87 ARG A O 1
ATOM 666 N N . SER A 1 88 ? -6.032 -11.855 9.440 1.00 91.75 88 SER A N 1
ATOM 667 C CA . SER A 1 88 ? -7.424 -11.883 8.981 1.00 91.75 88 SER A CA 1
ATOM 668 C C . SER A 1 88 ? -8.376 -11.228 9.987 1.00 91.75 88 SER A C 1
ATOM 670 O O . SER A 1 88 ? -9.229 -10.425 9.592 1.00 91.75 88 SER A O 1
ATOM 672 N N . ALA A 1 89 ? -8.193 -11.501 11.281 1.00 93.88 89 ALA A N 1
ATOM 673 C CA . ALA A 1 89 ? -8.986 -10.921 12.361 1.00 93.88 89 ALA A CA 1
ATOM 674 C C . ALA A 1 89 ? -8.828 -9.393 12.417 1.00 93.88 89 ALA A C 1
ATOM 676 O O . ALA A 1 89 ? -9.825 -8.667 12.388 1.00 93.88 89 ALA A O 1
ATOM 677 N N . TYR A 1 90 ? -7.590 -8.886 12.382 1.00 93.12 90 TYR A N 1
ATOM 678 C CA . TYR A 1 90 ? -7.332 -7.442 12.360 1.00 93.12 90 TYR A CA 1
ATOM 679 C C . TYR A 1 90 ? -7.900 -6.759 11.118 1.00 93.12 90 TYR A C 1
ATOM 681 O O . TYR A 1 90 ? -8.553 -5.721 11.230 1.00 93.12 90 TYR A O 1
ATOM 689 N N . ARG A 1 91 ? -7.720 -7.355 9.932 1.00 92.25 91 ARG A N 1
ATOM 690 C CA . ARG A 1 91 ? -8.304 -6.831 8.688 1.00 92.25 91 ARG A CA 1
ATOM 691 C C . ARG A 1 91 ? -9.827 -6.718 8.787 1.00 92.25 91 ARG A C 1
ATOM 693 O O . ARG A 1 91 ? -10.400 -5.735 8.314 1.00 92.25 91 ARG A O 1
ATOM 700 N N . SER A 1 92 ? -10.471 -7.702 9.408 1.00 94.75 92 SER A N 1
ATOM 701 C CA . SER A 1 92 ? -11.926 -7.764 9.565 1.00 94.75 92 SER A CA 1
ATOM 702 C C . SER A 1 92 ? -12.449 -6.707 10.540 1.00 94.75 92 SER A C 1
ATOM 704 O O . SER A 1 92 ? -13.390 -5.987 10.209 1.00 94.75 92 SER A O 1
ATOM 706 N N . VAL A 1 93 ? -11.797 -6.541 11.696 1.00 95.00 93 VAL A N 1
ATOM 707 C CA . VAL A 1 93 ? -12.147 -5.495 12.674 1.00 95.00 93 VAL A CA 1
ATOM 708 C C . VAL A 1 93 ? -11.930 -4.101 12.108 1.00 95.00 93 VAL A C 1
ATOM 710 O O . VAL A 1 93 ? -12.796 -3.249 12.257 1.00 95.00 93 VAL A O 1
ATOM 713 N N . ILE A 1 94 ? -10.815 -3.865 11.418 1.00 93.00 94 ILE A N 1
ATOM 714 C CA . ILE A 1 94 ? -10.519 -2.557 10.821 1.00 93.00 94 ILE A CA 1
ATOM 715 C C . ILE A 1 94 ? -11.523 -2.219 9.721 1.00 93.00 94 ILE A C 1
ATOM 717 O O . ILE A 1 94 ? -11.976 -1.082 9.647 1.00 93.00 94 ILE A O 1
ATOM 721 N N . SER A 1 95 ? -11.926 -3.202 8.913 1.00 92.56 95 SER A N 1
ATOM 722 C CA . SER A 1 95 ? -12.973 -3.000 7.906 1.00 92.56 95 SER A CA 1
ATOM 723 C C . SER A 1 95 ? -14.319 -2.655 8.552 1.00 92.56 95 SER A C 1
ATOM 725 O O . SER A 1 95 ? -14.991 -1.739 8.088 1.00 92.56 95 SER A O 1
ATOM 727 N N . ALA A 1 96 ? -14.692 -3.333 9.643 1.00 94.19 96 ALA A N 1
ATOM 728 C CA . ALA A 1 96 ? -15.914 -3.026 10.387 1.00 94.19 96 ALA A CA 1
ATOM 729 C C . ALA A 1 96 ? -15.855 -1.638 11.050 1.00 94.19 96 ALA A C 1
ATOM 731 O O . ALA A 1 96 ? -16.810 -0.876 10.958 1.00 94.19 96 ALA A O 1
ATOM 732 N N . LEU A 1 97 ? -14.714 -1.284 11.648 1.00 92.94 97 LEU A N 1
ATOM 733 C CA . LEU A 1 97 ? -14.484 0.012 12.285 1.00 92.94 97 LEU A CA 1
ATOM 734 C C . LEU A 1 97 ? -14.580 1.165 11.278 1.00 92.94 97 LEU A C 1
ATOM 736 O O . LEU A 1 97 ? -15.223 2.171 11.552 1.00 92.94 97 LEU A O 1
ATOM 740 N N . ILE A 1 98 ? -13.976 0.997 10.099 1.00 91.44 98 ILE A N 1
ATOM 741 C CA . ILE A 1 98 ? -14.100 1.927 8.969 1.00 91.44 98 ILE A CA 1
ATOM 742 C C . ILE A 1 98 ? -15.555 2.017 8.494 1.00 91.44 98 ILE A C 1
ATOM 744 O O . ILE A 1 98 ? -16.039 3.110 8.211 1.00 91.44 98 ILE A O 1
ATOM 748 N N . GLY A 1 99 ? -16.266 0.887 8.453 1.00 89.75 99 GLY A N 1
ATOM 749 C CA . GLY A 1 99 ? -17.681 0.824 8.088 1.00 89.75 99 GLY A CA 1
ATOM 750 C C . GLY A 1 99 ? -18.594 1.662 8.989 1.00 89.75 99 GLY A C 1
ATOM 751 O O . GLY A 1 99 ? -19.574 2.212 8.499 1.00 89.75 99 GLY A O 1
ATOM 752 N N . CYS A 1 100 ? -18.249 1.850 10.268 1.00 88.25 100 CYS A N 1
ATOM 753 C CA . CYS A 1 100 ? -18.998 2.725 11.182 1.00 88.25 100 CYS A CA 1
ATOM 754 C C . CYS A 1 100 ? -18.942 4.216 10.799 1.00 88.25 100 CYS A C 1
ATOM 756 O O . CYS A 1 100 ? -19.719 5.012 11.321 1.00 88.25 100 CYS A O 1
ATOM 758 N N . ALA A 1 101 ? -18.017 4.603 9.919 1.00 87.25 101 ALA A N 1
ATOM 759 C CA . ALA A 1 101 ? -17.906 5.948 9.366 1.00 87.25 101 ALA A CA 1
ATOM 760 C C . ALA A 1 101 ? -18.107 5.951 7.842 1.00 87.25 101 ALA A C 1
ATOM 762 O O . ALA A 1 101 ? -17.589 6.834 7.169 1.00 87.25 101 ALA A O 1
ATOM 763 N N . ALA A 1 102 ? -18.814 4.961 7.283 1.00 83.81 102 ALA A N 1
ATOM 764 C CA . ALA A 1 102 ? -19.077 4.903 5.850 1.00 83.81 102 ALA A CA 1
ATOM 765 C C . ALA A 1 102 ? -19.886 6.118 5.365 1.00 83.81 102 ALA A C 1
ATOM 767 O O . ALA A 1 102 ? -20.726 6.666 6.081 1.00 83.81 102 ALA A O 1
ATOM 768 N N . LEU A 1 10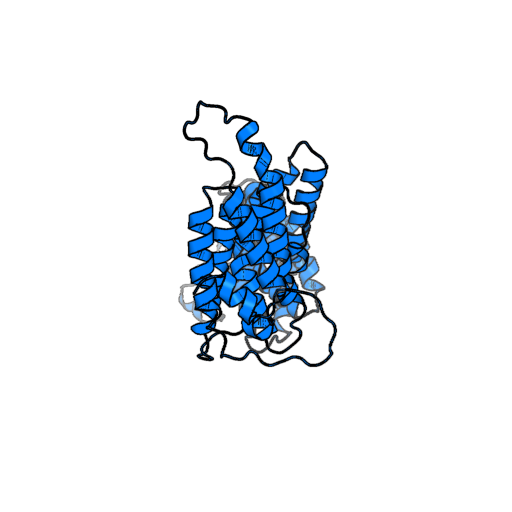3 ? -19.640 6.515 4.115 1.00 81.62 103 LEU A N 1
ATOM 769 C CA . LEU A 1 103 ? -20.432 7.548 3.457 1.00 81.62 103 LEU A CA 1
ATOM 770 C C . LEU A 1 103 ? -21.884 7.063 3.279 1.00 81.62 103 LEU A C 1
ATOM 772 O O . LEU A 1 103 ? -22.084 5.872 3.018 1.00 81.62 103 LEU A O 1
ATOM 776 N N . PRO A 1 104 ? -22.884 7.959 3.382 1.00 77.62 104 PRO A N 1
ATOM 777 C CA . PRO A 1 104 ? -24.277 7.610 3.125 1.00 77.62 104 PRO A CA 1
ATOM 778 C C . PRO A 1 104 ? -24.450 6.962 1.744 1.00 77.62 104 PRO A C 1
ATOM 780 O O . PRO A 1 104 ? -23.865 7.423 0.761 1.00 77.62 104 PRO A O 1
ATOM 783 N N . LEU A 1 105 ? -25.245 5.892 1.675 1.00 74.25 105 LEU A N 1
ATOM 784 C CA . LEU A 1 105 ? -25.568 5.216 0.420 1.00 74.25 105 LEU A CA 1
ATOM 785 C C . LEU A 1 105 ? -26.603 6.038 -0.352 1.00 74.25 105 LEU A C 1
ATOM 787 O O . LEU A 1 105 ? -27.606 6.463 0.215 1.00 74.25 105 LEU A O 1
ATOM 791 N N . CYS A 1 106 ? -26.356 6.255 -1.641 1.00 65.56 106 CYS A N 1
ATOM 792 C CA . CYS A 1 106 ? -27.346 6.823 -2.549 1.00 65.56 106 CYS A CA 1
ATOM 793 C C . CYS A 1 106 ? -28.173 5.661 -3.104 1.00 65.56 106 CYS A C 1
ATOM 795 O O . CYS A 1 106 ? -27.608 4.811 -3.789 1.00 65.56 106 CYS A O 1
ATOM 797 N N . GLU A 1 107 ? -29.462 5.576 -2.762 1.00 67.81 107 GLU A N 1
ATOM 798 C CA . GLU A 1 107 ? -30.308 4.455 -3.208 1.00 67.81 107 GLU A CA 1
ATOM 799 C C . GLU A 1 107 ? -30.714 4.563 -4.688 1.00 67.81 107 GLU A C 1
ATOM 801 O O . GLU A 1 107 ? -30.910 3.530 -5.318 1.00 67.81 107 GLU A O 1
ATOM 806 N N . ASP A 1 108 ? -30.731 5.776 -5.261 1.00 68.81 108 ASP A N 1
ATOM 807 C CA . ASP A 1 108 ? -31.061 6.031 -6.670 1.00 68.81 108 ASP A CA 1
ATOM 808 C C . ASP A 1 108 ? -30.101 7.045 -7.323 1.00 68.81 108 ASP A C 1
ATOM 810 O O . ASP A 1 108 ? -29.755 8.065 -6.724 1.00 68.81 108 ASP A O 1
ATOM 814 N N . ASP A 1 109 ? -29.743 6.829 -8.597 1.00 57.44 109 ASP A N 1
ATOM 815 C CA . ASP A 1 109 ? -28.832 7.690 -9.385 1.00 57.44 109 ASP A CA 1
ATOM 816 C C . ASP A 1 109 ? -29.373 9.117 -9.644 1.00 57.44 109 ASP A C 1
ATOM 818 O O . ASP A 1 109 ? -28.663 9.979 -10.167 1.00 57.44 109 ASP A O 1
ATOM 822 N N . CYS A 1 110 ? -30.644 9.380 -9.321 1.00 56.78 110 CYS A N 1
ATOM 823 C CA . CYS A 1 110 ? -31.341 10.638 -9.615 1.00 56.78 110 CYS A CA 1
ATOM 824 C C . CYS A 1 110 ? -31.653 11.498 -8.380 1.00 56.78 110 CYS A C 1
ATOM 826 O O . CYS A 1 110 ? -32.023 12.663 -8.538 1.00 56.78 110 CYS A O 1
ATOM 828 N N . SER A 1 111 ? -31.519 10.965 -7.161 1.00 63.28 111 SER A N 1
ATOM 829 C CA . SER A 1 111 ? -31.802 11.711 -5.930 1.00 63.28 111 SER A CA 1
ATOM 830 C C . SER A 1 111 ? -30.521 12.273 -5.321 1.00 63.28 111 SER A C 1
ATOM 832 O O . SER A 1 111 ? -29.601 11.526 -5.000 1.00 63.28 111 SER A O 1
ATOM 834 N N . SER A 1 112 ? -30.457 13.586 -5.100 1.00 62.19 112 SER A N 1
ATOM 835 C CA . SER A 1 112 ? -29.396 14.171 -4.279 1.00 62.19 112 SER A CA 1
ATOM 836 C C . SER A 1 112 ? -29.621 13.801 -2.813 1.00 62.19 112 SER A C 1
ATOM 838 O O . SER A 1 112 ? -30.664 14.143 -2.251 1.00 62.19 112 SER A O 1
ATOM 840 N N . LEU A 1 113 ? -28.643 13.144 -2.189 1.00 68.44 113 LEU A N 1
ATOM 841 C CA . LEU A 1 113 ? -28.634 12.927 -0.743 1.00 68.44 113 LEU A CA 1
ATOM 842 C C . LEU A 1 113 ? -28.672 14.268 0.001 1.00 68.44 113 LEU A C 1
ATOM 844 O O . LEU A 1 113 ? -28.004 15.228 -0.393 1.00 68.44 113 LEU A O 1
ATOM 848 N N . ASP A 1 114 ? -29.439 14.323 1.089 1.00 75.88 114 ASP A N 1
ATOM 849 C CA . ASP A 1 114 ? -29.509 15.511 1.937 1.00 75.88 114 ASP A CA 1
ATOM 850 C C . ASP A 1 114 ? -28.132 15.805 2.557 1.00 75.88 114 ASP A C 1
ATOM 852 O O . ASP A 1 114 ? -27.450 14.913 3.071 1.00 75.88 114 ASP A O 1
ATOM 856 N N . ALA A 1 115 ? -27.731 17.078 2.559 1.00 75.06 115 ALA A N 1
ATOM 857 C CA . ALA A 1 115 ? -26.510 17.541 3.211 1.00 75.06 115 ALA A CA 1
ATOM 858 C C . ALA A 1 115 ? -26.488 17.184 4.709 1.00 75.06 115 ALA A C 1
ATOM 860 O O . ALA A 1 115 ? -25.410 16.984 5.276 1.00 75.06 115 ALA A O 1
ATOM 861 N N . ALA A 1 116 ? -27.660 17.052 5.344 1.00 78.38 116 ALA A N 1
ATOM 862 C CA . ALA A 1 116 ? -27.787 16.583 6.722 1.00 78.38 116 ALA A CA 1
ATOM 863 C C . ALA A 1 116 ? -27.188 15.181 6.943 1.00 78.38 116 ALA A C 1
ATOM 865 O O . ALA A 1 116 ? -26.563 14.946 7.978 1.00 78.38 116 ALA A O 1
ATOM 866 N N . ALA A 1 117 ? -27.282 14.283 5.954 1.00 75.75 117 ALA A N 1
ATOM 867 C CA . ALA A 1 117 ? -26.742 12.923 6.040 1.00 75.75 117 ALA A CA 1
ATOM 868 C C . ALA A 1 117 ? -25.206 12.895 6.158 1.00 75.75 117 ALA A C 1
ATOM 870 O O . ALA A 1 117 ? -24.636 11.943 6.688 1.00 75.75 117 ALA A O 1
ATOM 871 N N . TYR A 1 118 ? -24.526 13.955 5.711 1.00 78.31 118 TYR A N 1
ATOM 872 C CA . TYR A 1 118 ? -23.068 14.068 5.771 1.00 78.31 118 TYR A CA 1
ATOM 873 C C . TYR A 1 118 ? -22.553 14.758 7.043 1.00 78.31 118 TYR A C 1
ATOM 875 O O . TYR A 1 118 ? -21.350 14.732 7.296 1.00 78.31 118 TYR A O 1
ATOM 883 N N . GLN A 1 119 ? -23.414 15.364 7.870 1.00 80.50 119 GLN A N 1
ATOM 884 C CA . GLN A 1 119 ? -22.975 16.188 9.009 1.00 80.50 119 GLN A CA 1
ATOM 885 C C . GLN A 1 119 ? -22.189 15.402 10.068 1.00 80.50 119 GLN A C 1
ATOM 887 O O . GLN A 1 119 ? -21.264 15.939 10.678 1.00 80.50 119 GLN A O 1
ATOM 892 N N . SER A 1 120 ? -22.520 14.126 10.276 1.00 80.00 120 SER A N 1
ATOM 893 C CA . SER A 1 120 ? -21.830 13.248 11.230 1.00 80.00 120 SER A CA 1
ATOM 894 C C . SER A 1 120 ? -20.593 12.556 10.654 1.00 80.00 120 SER A C 1
ATOM 896 O O . SER A 1 120 ? -19.826 11.957 11.407 1.00 80.00 120 SER A O 1
ATOM 898 N N . VAL A 1 121 ? -20.371 12.626 9.336 1.00 82.81 121 VAL A N 1
ATOM 899 C CA . VAL A 1 121 ? -19.263 11.926 8.666 1.00 82.81 121 VAL A CA 1
ATOM 900 C C . VAL A 1 121 ? -17.893 12.410 9.165 1.00 82.81 121 VAL A C 1
ATOM 902 O O . VAL A 1 121 ? -17.074 11.560 9.511 1.00 82.81 121 VAL A O 1
ATOM 905 N N . PRO A 1 122 ? -17.607 13.725 9.295 1.00 83.06 122 PRO A N 1
ATOM 906 C CA . PRO A 1 122 ? -16.294 14.180 9.755 1.00 83.06 122 PRO A CA 1
ATOM 907 C C . PRO A 1 122 ? -15.963 13.749 11.188 1.00 83.06 122 PRO A C 1
ATOM 909 O O . PRO A 1 122 ? -14.831 13.357 11.465 1.00 83.06 122 PRO A O 1
ATOM 912 N N . SER A 1 123 ? -16.937 13.803 12.104 1.00 84.44 123 SER A N 1
ATOM 913 C CA . SER A 1 123 ? -16.733 13.422 13.507 1.00 84.44 123 SER A CA 1
ATOM 914 C C . SER A 1 123 ? -16.602 11.907 13.670 1.00 84.44 123 SER A C 1
ATOM 916 O O . SER A 1 123 ? -15.728 11.451 14.409 1.00 84.44 123 SER A O 1
ATOM 918 N N . GLY A 1 124 ? -17.397 11.126 12.929 1.00 87.19 124 GLY A N 1
ATOM 919 C CA . GLY A 1 124 ? -17.246 9.674 12.838 1.00 87.19 124 GLY A CA 1
ATOM 920 C C . GLY A 1 124 ? -15.878 9.281 12.278 1.00 87.19 124 GLY A C 1
ATOM 921 O O . GLY A 1 124 ? -15.175 8.465 12.875 1.00 87.19 124 GLY A O 1
ATOM 922 N N . ALA A 1 125 ? -15.445 9.930 11.194 1.00 87.19 125 ALA A N 1
ATOM 923 C CA . ALA A 1 125 ? -14.148 9.667 10.586 1.00 87.19 125 ALA A CA 1
ATOM 924 C C . ALA A 1 125 ? -12.976 10.010 11.511 1.00 87.19 125 ALA A C 1
ATOM 926 O O . ALA A 1 125 ? -12.044 9.216 11.639 1.00 87.19 125 ALA A O 1
ATOM 927 N N . ALA A 1 126 ? -13.051 11.136 12.225 1.00 85.69 126 ALA A N 1
ATOM 928 C CA . ALA A 1 126 ? -12.049 11.512 13.218 1.00 85.69 126 ALA A CA 1
ATOM 929 C C . ALA A 1 126 ? -11.955 10.488 14.365 1.00 85.69 126 ALA A C 1
ATOM 931 O O . ALA A 1 126 ? -10.850 10.124 14.776 1.00 85.69 126 ALA A O 1
ATOM 932 N N . ALA A 1 127 ? -13.093 9.982 14.854 1.00 89.19 127 ALA A N 1
ATOM 933 C CA . ALA A 1 127 ? -13.130 8.964 15.904 1.00 89.19 127 ALA A CA 1
ATOM 934 C C . ALA A 1 127 ? -12.498 7.640 15.438 1.00 89.19 127 ALA A C 1
ATOM 936 O O . ALA A 1 127 ? -11.646 7.081 16.133 1.00 89.19 127 ALA A O 1
ATOM 937 N N . VAL A 1 128 ? -12.840 7.178 14.229 1.00 90.81 128 VAL A N 1
ATOM 938 C CA . VAL A 1 128 ? -12.225 5.990 13.613 1.00 90.81 128 VAL A CA 1
ATOM 939 C C . VAL A 1 128 ? -10.719 6.185 13.435 1.00 90.81 128 VAL A C 1
ATOM 941 O O . VAL A 1 128 ? -9.936 5.320 13.825 1.00 90.81 128 VAL A O 1
ATOM 944 N N . CYS A 1 129 ? -10.283 7.336 12.915 1.00 87.00 129 CYS A N 1
ATOM 945 C CA . CYS A 1 129 ? -8.862 7.653 12.780 1.00 87.00 129 CYS A CA 1
ATOM 946 C C . CYS A 1 129 ? -8.134 7.646 14.128 1.00 87.00 129 CYS A C 1
ATOM 948 O O . CYS A 1 129 ? -7.007 7.157 14.198 1.00 87.00 129 CYS A O 1
ATOM 950 N N . SER A 1 130 ? -8.760 8.136 15.199 1.00 87.62 130 SER A N 1
ATOM 951 C CA . SER A 1 130 ? -8.183 8.110 16.547 1.00 87.62 130 SER A CA 1
ATOM 952 C C . SER A 1 130 ? -8.002 6.680 17.069 1.00 87.62 130 SER A C 1
ATOM 954 O O . SER A 1 130 ? -6.923 6.333 17.554 1.00 87.62 130 SER A O 1
ATOM 956 N N . ALA A 1 131 ? -9.008 5.819 16.882 1.00 90.75 131 ALA A N 1
ATOM 957 C CA . ALA A 1 131 ? -8.944 4.404 17.246 1.00 90.75 131 ALA A CA 1
ATOM 958 C C . ALA A 1 131 ? -7.859 3.648 16.463 1.00 90.75 131 ALA A C 1
ATOM 960 O O . ALA A 1 131 ? -7.054 2.926 17.052 1.00 90.75 131 ALA A O 1
ATOM 961 N N . LEU A 1 132 ? -7.776 3.863 15.146 1.00 89.06 132 LEU A N 1
ATOM 962 C CA . LEU A 1 132 ? -6.693 3.307 14.332 1.00 89.06 132 LEU A CA 1
ATOM 963 C C . LEU A 1 132 ? -5.330 3.818 14.822 1.00 89.06 132 LEU A C 1
ATOM 965 O O . LEU A 1 132 ? -4.375 3.045 14.876 1.00 89.06 132 LEU A O 1
ATOM 969 N N . THR A 1 133 ? -5.245 5.107 15.195 1.00 85.00 133 THR A N 1
ATOM 970 C CA . THR A 1 133 ? -3.993 5.758 15.636 1.00 85.00 133 THR A CA 1
ATOM 971 C C . THR A 1 133 ? -3.451 5.092 16.886 1.00 85.00 133 THR A C 1
ATOM 973 O O . THR A 1 133 ? -2.262 4.784 16.951 1.00 85.00 133 THR A O 1
ATOM 976 N N . ALA A 1 134 ? -4.345 4.806 17.831 1.00 87.81 134 ALA A N 1
ATOM 977 C CA . ALA A 1 134 ? -4.027 4.045 19.025 1.00 87.81 134 ALA A CA 1
ATOM 978 C C . ALA A 1 134 ? -3.463 2.659 18.686 1.00 87.81 134 ALA A C 1
ATOM 980 O O . ALA A 1 134 ? -2.361 2.341 19.120 1.00 87.81 134 ALA A O 1
ATOM 981 N N . LEU A 1 135 ? -4.162 1.874 17.855 1.00 87.19 135 LEU A N 1
ATOM 982 C CA . LEU A 1 135 ? -3.768 0.496 17.538 1.00 87.19 135 LEU A CA 1
ATOM 983 C C . LEU A 1 135 ? -2.334 0.402 17.015 1.00 87.19 135 LEU A C 1
ATOM 985 O O . LEU A 1 135 ? -1.503 -0.339 17.531 1.00 87.19 135 LEU A O 1
ATOM 989 N N . LEU A 1 136 ? -2.042 1.159 15.970 1.00 82.06 136 LEU A N 1
ATOM 990 C CA . LEU A 1 136 ? -0.769 1.026 15.272 1.00 82.06 136 LEU A CA 1
ATOM 991 C C . LEU A 1 136 ? 0.342 1.852 15.954 1.00 82.06 136 LEU A C 1
ATOM 993 O O . LEU A 1 136 ? 1.509 1.702 15.599 1.00 82.06 136 LEU A O 1
ATOM 997 N N . GLY A 1 137 ? 0.012 2.693 16.945 1.00 78.31 137 GLY A N 1
ATOM 998 C CA . GLY A 1 137 ? 0.995 3.280 17.859 1.00 78.31 137 GLY A CA 1
ATOM 999 C C . GLY A 1 137 ? 1.818 2.196 18.561 1.00 78.31 137 GLY A C 1
ATOM 1000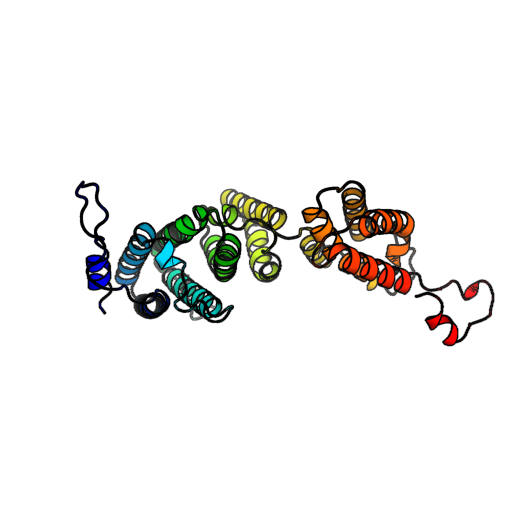 O O . GLY A 1 137 ? 3.043 2.283 18.599 1.00 78.31 137 GLY A O 1
ATOM 1001 N N . HIS A 1 138 ? 1.171 1.102 18.972 1.00 76.50 138 HIS A N 1
ATOM 1002 C CA . HIS A 1 138 ? 1.848 -0.068 19.545 1.00 76.50 138 HIS A CA 1
ATOM 1003 C C . HIS A 1 138 ? 2.733 -0.807 18.534 1.00 76.50 138 HIS A C 1
ATOM 1005 O O . HIS A 1 138 ? 3.714 -1.445 18.907 1.00 76.50 138 HIS A O 1
ATOM 1011 N N . TRP A 1 139 ? 2.435 -0.696 17.236 1.00 74.50 139 TRP A N 1
ATOM 1012 C CA . TRP A 1 139 ? 3.181 -1.387 16.179 1.00 74.50 139 TRP A CA 1
ATOM 1013 C C . TRP A 1 139 ? 4.496 -0.656 15.839 1.00 74.50 139 TRP A C 1
ATOM 1015 O O . TRP A 1 139 ? 5.348 -1.215 15.148 1.00 74.50 139 TRP A O 1
ATOM 1025 N N . ARG A 1 140 ? 4.689 0.567 16.364 1.00 64.69 140 ARG A N 1
ATOM 1026 C CA . ARG A 1 140 ? 5.900 1.395 16.219 1.00 64.69 140 ARG A CA 1
ATOM 1027 C C . ARG A 1 140 ? 7.006 1.041 17.217 1.00 64.69 140 ARG A C 1
ATOM 1029 O O . ARG A 1 140 ? 8.182 1.140 16.875 1.00 64.69 140 ARG A O 1
ATOM 1036 N N . GLU A 1 141 ? 6.644 0.683 18.447 1.00 55.41 141 GLU A N 1
ATOM 1037 C CA . GLU A 1 141 ? 7.591 0.521 19.567 1.00 55.41 141 GLU A CA 1
ATOM 1038 C C . GLU A 1 141 ? 8.230 -0.875 19.633 1.00 55.41 141 GLU A C 1
ATOM 1040 O O . GLU A 1 141 ? 9.218 -1.074 20.337 1.00 55.41 141 GLU A O 1
ATOM 1045 N N . GLY A 1 142 ? 7.736 -1.825 18.832 1.00 52.19 142 GLY A N 1
ATOM 1046 C CA . GLY A 1 142 ? 8.295 -3.169 18.687 1.00 52.19 142 GLY A CA 1
ATOM 1047 C C . GLY A 1 142 ? 9.619 -3.196 17.913 1.00 52.19 142 GLY A C 1
ATOM 1048 O O . GLY A 1 142 ? 9.675 -3.647 16.769 1.00 52.19 142 GLY A O 1
ATOM 1049 N N . GLY A 1 143 ? 10.704 -2.717 18.522 1.00 46.94 143 GLY A N 1
ATOM 1050 C CA . GLY A 1 143 ? 12.066 -2.956 18.046 1.00 46.94 143 GLY A CA 1
ATOM 1051 C C . GLY A 1 143 ? 12.566 -4.332 18.495 1.00 46.94 143 GLY A C 1
ATOM 1052 O O . GLY A 1 143 ? 12.685 -4.572 19.690 1.00 46.94 143 GLY A O 1
ATOM 1053 N N . GLY A 1 144 ? 12.873 -5.240 17.560 1.00 60.03 144 GLY A N 1
ATOM 1054 C CA . GLY A 1 144 ? 13.441 -6.557 17.890 1.00 60.03 144 GLY A CA 1
ATOM 1055 C C . GLY A 1 144 ? 13.041 -7.688 16.936 1.00 60.03 144 GLY A C 1
ATOM 1056 O O . GLY A 1 144 ? 12.693 -7.442 15.780 1.00 60.03 144 GLY A O 1
ATOM 1057 N N . ALA A 1 145 ? 13.087 -8.929 17.438 1.00 52.97 145 ALA A N 1
ATOM 1058 C CA . ALA A 1 145 ? 12.876 -10.1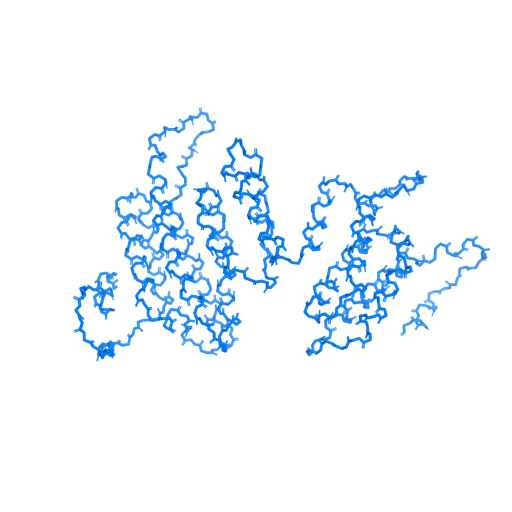79 16.692 1.00 52.97 145 ALA A CA 1
ATOM 1059 C C . ALA A 1 145 ? 11.524 -10.270 15.946 1.00 52.97 145 ALA A C 1
ATOM 1061 O O . ALA A 1 145 ? 11.456 -10.887 14.889 1.00 52.97 145 ALA A O 1
ATOM 1062 N N . ARG A 1 146 ? 10.477 -9.584 16.429 1.00 62.78 146 ARG A N 1
ATOM 1063 C CA . ARG A 1 146 ? 9.111 -9.604 15.859 1.00 62.78 146 ARG A CA 1
ATOM 1064 C C . ARG A 1 146 ? 8.862 -8.603 14.724 1.00 62.78 146 ARG A C 1
ATOM 1066 O O . ARG A 1 146 ? 7.752 -8.506 14.208 1.00 62.78 146 ARG A O 1
ATOM 1073 N N . ARG A 1 147 ? 9.878 -7.841 14.300 1.00 68.31 147 ARG A N 1
ATOM 1074 C CA . ARG A 1 147 ? 9.722 -6.765 13.300 1.00 68.31 147 ARG A CA 1
ATOM 1075 C C . ARG A 1 147 ? 9.142 -7.249 11.967 1.00 68.31 147 ARG A C 1
ATOM 1077 O O . ARG A 1 147 ? 8.373 -6.527 11.338 1.00 68.31 147 ARG A O 1
ATOM 1084 N N . ALA A 1 148 ? 9.513 -8.443 11.510 1.00 67.31 148 ALA A N 1
ATOM 1085 C CA . ALA A 1 148 ? 8.994 -9.000 10.260 1.00 67.31 148 ALA A CA 1
ATOM 1086 C C . ALA A 1 148 ? 7.494 -9.333 10.365 1.00 67.31 148 ALA A C 1
ATOM 1088 O O . ALA A 1 148 ? 6.723 -9.085 9.437 1.00 67.31 148 ALA A O 1
ATOM 1089 N N . GLU A 1 149 ? 7.066 -9.834 11.520 1.00 73.31 149 GLU A N 1
ATOM 1090 C CA . GLU A 1 149 ? 5.696 -10.282 11.766 1.00 73.31 149 GLU A CA 1
ATOM 1091 C C . GLU A 1 149 ? 4.745 -9.098 11.958 1.00 73.31 149 GLU A C 1
ATOM 1093 O O . GLU A 1 149 ? 3.688 -9.046 11.319 1.00 73.31 149 GLU A O 1
ATOM 1098 N N . THR A 1 150 ? 5.166 -8.091 12.736 1.00 73.50 150 THR A N 1
ATOM 1099 C CA . THR A 1 150 ? 4.438 -6.821 12.878 1.00 73.50 150 THR A CA 1
ATOM 1100 C C . THR A 1 150 ? 4.338 -6.091 11.544 1.00 73.50 150 THR A C 1
ATOM 1102 O O . THR A 1 150 ? 3.277 -5.567 11.212 1.00 73.50 150 THR A O 1
ATOM 1105 N N . THR A 1 151 ? 5.382 -6.144 10.711 1.00 74.69 151 THR A N 1
ATOM 1106 C CA . THR A 1 151 ? 5.322 -5.627 9.336 1.00 74.69 151 THR A CA 1
ATOM 1107 C C . THR A 1 151 ? 4.244 -6.348 8.519 1.00 74.69 151 THR A C 1
ATOM 1109 O O . THR A 1 151 ? 3.471 -5.702 7.816 1.00 74.69 151 THR A O 1
ATOM 1112 N N . GLY A 1 152 ? 4.116 -7.672 8.649 1.00 77.50 152 GLY A N 1
ATOM 1113 C CA . GLY A 1 152 ? 3.041 -8.434 8.007 1.00 77.50 152 GLY A CA 1
ATOM 1114 C C . GLY A 1 152 ? 1.632 -8.007 8.446 1.00 77.50 152 GLY A C 1
ATOM 1115 O O . GLY A 1 152 ? 0.729 -7.948 7.610 1.00 77.50 152 GLY A O 1
ATOM 1116 N N . LEU A 1 153 ? 1.439 -7.674 9.728 1.00 81.94 153 LEU A N 1
ATOM 1117 C CA . LEU A 1 153 ? 0.176 -7.127 10.245 1.00 81.94 153 LEU A CA 1
ATOM 1118 C C . LEU A 1 153 ? -0.117 -5.733 9.677 1.00 81.94 153 LEU A C 1
ATOM 1120 O O . LEU A 1 153 ? -1.207 -5.517 9.145 1.00 81.94 153 LEU A O 1
ATOM 1124 N N . VAL A 1 154 ? 0.868 -4.823 9.709 1.00 80.25 154 VAL A N 1
ATOM 1125 C CA . VAL A 1 154 ? 0.788 -3.475 9.107 1.00 80.25 154 VAL A CA 1
ATOM 1126 C C . VAL A 1 154 ? 0.322 -3.564 7.656 1.00 80.25 154 VAL A C 1
ATOM 1128 O O . VAL A 1 154 ? -0.610 -2.871 7.251 1.00 80.25 154 VAL A O 1
ATOM 1131 N N . LEU A 1 155 ? 0.932 -4.448 6.869 1.00 77.81 155 LEU A N 1
ATOM 1132 C CA . LEU A 1 155 ? 0.625 -4.583 5.447 1.00 77.81 155 LEU A CA 1
ATOM 1133 C C . LEU A 1 155 ? -0.761 -5.161 5.180 1.00 77.81 155 LEU A C 1
ATOM 1135 O O . LEU A 1 155 ? -1.419 -4.735 4.233 1.00 77.81 155 LEU A O 1
ATOM 1139 N N . ALA A 1 156 ? -1.228 -6.093 6.012 1.00 83.56 156 ALA A N 1
ATOM 1140 C CA . ALA A 1 156 ? -2.559 -6.676 5.864 1.00 83.56 156 ALA A CA 1
ATOM 1141 C C . ALA A 1 156 ? -3.680 -5.635 6.040 1.00 83.56 156 ALA A C 1
ATOM 1143 O O . ALA A 1 156 ? -4.752 -5.771 5.443 1.00 83.56 156 ALA A O 1
ATOM 1144 N N . VAL A 1 157 ? -3.432 -4.594 6.840 1.00 85.12 157 VAL A N 1
ATOM 1145 C CA . VAL A 1 157 ? -4.439 -3.594 7.220 1.00 85.12 157 VAL A CA 1
ATOM 1146 C C . VAL A 1 157 ? -4.231 -2.226 6.569 1.00 85.12 157 VAL A C 1
ATOM 1148 O O . VAL A 1 157 ? -5.153 -1.415 6.551 1.00 85.12 157 VAL A O 1
ATOM 1151 N N . ALA A 1 158 ? -3.059 -1.963 5.986 1.00 78.00 158 ALA A N 1
ATOM 1152 C CA . ALA A 1 158 ? -2.745 -0.688 5.345 1.00 78.00 158 ALA A CA 1
ATOM 1153 C C . ALA A 1 158 ? -3.721 -0.288 4.216 1.00 78.00 158 ALA A C 1
ATOM 1155 O O . ALA A 1 158 ? -4.131 0.873 4.196 1.00 78.00 158 ALA A O 1
ATOM 1156 N N . PRO A 1 159 ? -4.154 -1.180 3.297 1.00 78.62 159 PRO A N 1
ATOM 1157 C CA . PRO A 1 159 ? -5.026 -0.781 2.189 1.00 78.62 159 PRO A CA 1
ATOM 1158 C C . PRO A 1 159 ? -6.384 -0.197 2.604 1.00 78.62 159 PRO A C 1
ATOM 1160 O O . PRO A 1 159 ? -6.716 0.884 2.112 1.00 78.62 159 PRO A O 1
ATOM 1163 N N . PRO A 1 160 ? -7.184 -0.844 3.483 1.00 83.19 160 PRO A N 1
ATOM 1164 C CA . PRO A 1 160 ? -8.455 -0.262 3.906 1.00 83.19 160 PRO A CA 1
ATOM 1165 C C . PRO A 1 160 ? -8.259 1.044 4.687 1.00 83.19 160 PRO A C 1
ATOM 1167 O O . PRO A 1 160 ? -8.987 2.001 4.439 1.00 83.19 160 PRO A O 1
ATOM 1170 N N . ILE A 1 161 ? -7.239 1.134 5.550 1.00 83.19 161 ILE A N 1
ATOM 1171 C CA . ILE A 1 161 ? -6.925 2.363 6.300 1.00 83.19 161 ILE A CA 1
ATOM 1172 C C . ILE A 1 161 ? -6.565 3.509 5.355 1.00 83.19 161 ILE A C 1
ATOM 1174 O O . ILE A 1 161 ? -7.024 4.637 5.537 1.00 83.19 161 ILE A O 1
ATOM 1178 N N . TYR A 1 162 ? -5.765 3.226 4.329 1.00 76.38 162 TYR A N 1
ATOM 1179 C CA . TYR A 1 162 ? -5.368 4.215 3.339 1.00 76.38 162 TYR A CA 1
ATOM 1180 C C . TYR A 1 162 ? -6.565 4.759 2.567 1.00 76.38 162 TYR A C 1
ATOM 1182 O O . TYR A 1 162 ? -6.766 5.971 2.494 1.00 76.38 162 TYR A O 1
ATOM 1190 N N . LEU A 1 163 ? -7.369 3.851 2.009 1.00 78.25 163 LEU A N 1
ATOM 1191 C CA . LEU A 1 163 ? -8.532 4.213 1.213 1.00 78.25 163 LEU A CA 1
ATOM 1192 C C . LEU A 1 163 ? -9.516 5.041 2.042 1.00 78.25 163 LEU A C 1
ATOM 1194 O O . LEU A 1 163 ? -10.000 6.069 1.576 1.00 78.25 163 LEU A O 1
ATOM 1198 N N . PHE A 1 164 ? -9.758 4.634 3.287 1.00 83.88 164 PHE A N 1
ATOM 1199 C CA . PHE A 1 164 ? -10.586 5.385 4.221 1.00 83.88 164 PHE A CA 1
ATOM 1200 C C . PHE A 1 164 ? -10.041 6.795 4.475 1.00 83.88 164 PHE A C 1
ATOM 1202 O O . PHE A 1 164 ? -10.772 7.774 4.349 1.00 83.88 164 PHE A O 1
ATOM 1209 N N . SER A 1 165 ? -8.742 6.907 4.762 1.00 75.75 165 SER A N 1
ATOM 1210 C CA . SER A 1 165 ? -8.100 8.191 5.066 1.00 75.75 165 SER A CA 1
ATOM 1211 C C . SER A 1 165 ? -8.204 9.174 3.896 1.00 75.75 165 SER A C 1
ATOM 1213 O O . SER A 1 165 ? -8.496 10.350 4.104 1.00 75.75 165 SER A O 1
ATOM 1215 N N . VAL A 1 166 ? -8.012 8.687 2.663 1.00 72.31 166 VAL A N 1
ATOM 1216 C CA . VAL A 1 166 ? -8.137 9.499 1.442 1.00 72.31 166 VAL A CA 1
ATOM 1217 C C . VAL A 1 166 ? -9.589 9.890 1.171 1.00 72.31 166 VAL A C 1
ATOM 1219 O O . VAL A 1 166 ? -9.865 11.060 0.924 1.00 72.31 166 VAL A O 1
ATOM 1222 N N . THR A 1 167 ? -10.523 8.938 1.247 1.00 75.06 167 THR A N 1
ATOM 1223 C CA . THR A 1 167 ? -11.952 9.192 0.975 1.00 75.06 167 THR A CA 1
ATOM 1224 C C . THR A 1 167 ? -12.593 10.144 1.984 1.00 75.06 167 THR A C 1
ATOM 1226 O O . THR A 1 167 ? -13.486 10.898 1.618 1.00 75.06 167 THR A O 1
ATOM 1229 N N . HIS A 1 168 ? -12.105 10.166 3.226 1.00 77.94 168 HIS A N 1
ATOM 1230 C CA . HIS A 1 168 ? -12.616 11.032 4.294 1.00 77.94 168 HIS A CA 1
ATOM 1231 C C . HIS A 1 168 ? -11.758 12.282 4.534 1.00 77.94 168 HIS A C 1
ATOM 1233 O O . HIS A 1 168 ? -11.962 12.974 5.536 1.00 77.94 168 HIS A O 1
ATOM 1239 N N . LEU A 1 169 ? -10.796 12.565 3.641 1.00 70.12 169 LEU A N 1
ATOM 1240 C CA . LEU A 1 169 ? -9.888 13.720 3.702 1.00 70.12 169 LEU A CA 1
ATOM 1241 C C . LEU A 1 169 ? -9.219 13.898 5.074 1.00 70.12 169 LEU A C 1
ATOM 1243 O O . LEU A 1 169 ? -9.003 15.013 5.552 1.00 70.12 169 LEU A O 1
ATOM 1247 N N . GLN A 1 170 ? -8.897 12.790 5.738 1.00 65.62 170 GLN A N 1
ATOM 1248 C CA . GLN A 1 170 ? -8.313 12.832 7.070 1.00 65.62 170 GLN A CA 1
ATOM 1249 C C . GLN A 1 170 ? -6.820 13.164 6.946 1.00 65.62 170 GLN A C 1
ATOM 1251 O O . GLN A 1 170 ? -6.009 12.362 6.488 1.00 65.62 170 GLN A O 1
ATOM 1256 N N . VAL A 1 171 ? -6.468 14.391 7.349 1.00 50.50 171 VAL A N 1
ATOM 1257 C CA . VAL A 1 171 ? -5.140 15.022 7.186 1.00 50.50 171 VAL A CA 1
ATOM 1258 C C . VAL A 1 171 ? -4.032 14.318 7.984 1.00 50.50 171 VAL A C 1
ATOM 1260 O O . VAL A 1 171 ? -2.845 14.494 7.695 1.00 50.50 171 VAL A O 1
ATOM 1263 N N . SER A 1 172 ? -4.391 13.487 8.966 1.00 52.47 172 SER A N 1
ATOM 1264 C CA . SER A 1 172 ? -3.439 12.733 9.785 1.00 52.47 172 SER A CA 1
ATOM 1265 C C . SER A 1 172 ? -2.873 11.541 9.019 1.00 52.47 172 SER A C 1
ATOM 1267 O O . SER A 1 172 ? -3.192 10.381 9.262 1.00 52.47 172 SER A O 1
ATOM 1269 N N . VAL A 1 173 ? -1.942 11.848 8.124 1.00 53.41 173 VAL A N 1
ATOM 1270 C CA . VAL A 1 173 ? -1.077 10.948 7.349 1.00 53.41 173 VAL A CA 1
ATOM 1271 C C . VAL A 1 173 ? -0.067 10.205 8.257 1.00 53.41 173 VAL A C 1
ATOM 1273 O O . VAL A 1 173 ? 1.043 9.864 7.860 1.00 53.41 173 VAL A O 1
ATOM 1276 N N . PHE A 1 174 ? -0.441 9.928 9.509 1.00 50.75 174 PHE A N 1
ATOM 1277 C CA . PHE A 1 174 ? 0.371 9.193 10.476 1.00 50.75 174 PHE A CA 1
ATOM 1278 C C . PHE A 1 174 ? 0.680 7.778 9.974 1.00 50.75 174 PHE A C 1
ATOM 1280 O O . PHE A 1 174 ? 1.767 7.274 10.208 1.00 50.75 174 PHE A O 1
ATOM 1287 N N . TRP A 1 175 ? -0.200 7.164 9.178 1.00 53.53 175 TRP A N 1
ATOM 1288 C CA . TRP A 1 175 ? 0.041 5.826 8.621 1.00 53.53 175 TRP A CA 1
ATOM 1289 C C . TRP A 1 175 ? 1.160 5.740 7.607 1.00 53.53 175 TRP A C 1
ATOM 1291 O O . TRP A 1 175 ? 1.888 4.748 7.562 1.00 53.53 175 TRP A O 1
ATOM 1301 N N . LEU A 1 176 ? 1.347 6.808 6.843 1.00 51.69 176 LEU A N 1
ATOM 1302 C CA . LEU A 1 176 ? 2.411 6.889 5.857 1.00 51.69 176 LEU A CA 1
ATOM 1303 C C . LEU A 1 176 ? 3.786 7.110 6.519 1.00 51.69 176 LEU A C 1
ATOM 1305 O O . LEU A 1 176 ? 4.811 7.068 5.854 1.00 51.69 176 LEU A O 1
ATOM 1309 N N . SER A 1 177 ? 3.887 7.326 7.829 1.00 53.03 177 SER A N 1
ATOM 1310 C CA . SER A 1 177 ? 5.193 7.207 8.493 1.00 53.03 177 SER A CA 1
ATOM 1311 C C . SER A 1 177 ? 5.485 5.774 8.959 1.00 53.03 177 SER A C 1
ATOM 1313 O O . SER A 1 177 ? 6.650 5.439 9.155 1.00 53.03 177 SER A O 1
ATOM 1315 N N . GLN A 1 178 ? 4.458 4.920 9.080 1.00 53.81 178 GLN A N 1
ATOM 1316 C CA . GLN A 1 178 ? 4.576 3.573 9.654 1.00 53.81 178 GLN A CA 1
ATOM 1317 C C . GLN A 1 178 ? 4.881 2.491 8.617 1.00 53.81 178 GLN A C 1
ATOM 1319 O O . GLN A 1 178 ? 5.604 1.540 8.914 1.00 53.81 178 GLN A O 1
ATOM 1324 N N . VAL A 1 179 ? 4.380 2.628 7.383 1.00 54.12 179 VAL A N 1
ATOM 1325 C CA . VAL A 1 179 ? 4.722 1.693 6.301 1.00 54.12 179 VAL A CA 1
ATOM 1326 C C . VAL A 1 179 ? 6.054 2.101 5.683 1.00 54.12 179 VAL A C 1
ATOM 1328 O O . VAL A 1 179 ? 6.108 2.847 4.710 1.00 54.12 179 VAL A O 1
ATOM 1331 N N . THR A 1 180 ? 7.149 1.634 6.275 1.00 53.12 180 THR A N 1
ATOM 1332 C CA . THR A 1 180 ? 8.482 1.799 5.687 1.00 53.12 180 THR A CA 1
ATOM 1333 C C . THR A 1 180 ? 8.812 0.634 4.748 1.00 53.12 180 THR A C 1
ATOM 1335 O O . THR A 1 180 ? 8.323 -0.476 4.940 1.00 53.12 180 THR A O 1
ATOM 1338 N N . ARG A 1 181 ? 9.581 0.931 3.687 1.00 50.97 181 ARG A N 1
ATOM 1339 C CA . ARG A 1 181 ? 10.116 0.040 2.626 1.00 50.97 181 ARG A CA 1
ATOM 1340 C C . ARG A 1 181 ? 10.124 -1.478 2.928 1.00 50.97 181 ARG A C 1
ATOM 1342 O O . ARG A 1 181 ? 10.522 -1.846 4.030 1.00 50.97 181 ARG A O 1
ATOM 1349 N N . PRO A 1 182 ? 9.949 -2.376 1.926 1.00 49.97 182 PRO A N 1
ATOM 1350 C CA . PRO A 1 182 ? 9.637 -2.172 0.497 1.00 49.97 182 PRO A CA 1
ATOM 1351 C C . PRO A 1 182 ? 8.243 -2.687 0.047 1.00 49.97 182 PRO A C 1
ATOM 1353 O O . PRO A 1 182 ? 8.059 -3.053 -1.113 1.00 49.97 182 PRO A O 1
ATOM 1356 N N . PHE A 1 183 ? 7.248 -2.760 0.932 1.00 59.16 183 PHE A N 1
ATOM 1357 C CA . PHE A 1 183 ? 6.114 -3.678 0.745 1.00 59.16 183 PHE A CA 1
ATOM 1358 C C . PHE A 1 183 ? 4.786 -3.085 0.227 1.00 59.16 183 PHE A C 1
ATOM 1360 O O . PHE A 1 183 ? 3.770 -3.777 0.237 1.00 59.16 183 PHE A O 1
ATOM 1367 N N . LEU A 1 184 ? 4.742 -1.839 -0.260 1.00 62.94 184 LEU A N 1
ATOM 1368 C CA . LEU A 1 184 ? 3.484 -1.252 -0.767 1.00 62.94 184 LEU A CA 1
ATOM 1369 C C . LEU A 1 184 ? 3.103 -1.679 -2.197 1.00 62.94 184 LEU A C 1
ATOM 1371 O O . LEU A 1 184 ? 1.983 -1.414 -2.634 1.00 62.94 184 LEU A O 1
ATOM 1375 N N . CYS A 1 185 ? 4.007 -2.343 -2.926 1.00 61.53 185 CYS A N 1
ATOM 1376 C CA . CYS A 1 185 ? 3.812 -2.704 -4.336 1.00 61.53 185 CYS A CA 1
ATOM 1377 C C . CYS A 1 185 ? 2.507 -3.481 -4.617 1.00 61.53 185 CYS A C 1
ATOM 1379 O O . CYS A 1 185 ? 1.790 -3.089 -5.537 1.00 61.53 185 CYS A O 1
ATOM 1381 N N . PRO A 1 186 ? 2.128 -4.520 -3.838 1.00 60.50 186 PRO A N 1
ATOM 1382 C CA . PRO A 1 186 ? 0.914 -5.301 -4.109 1.00 60.50 186 PRO A CA 1
ATOM 1383 C C . PRO A 1 186 ? -0.384 -4.496 -3.969 1.00 60.50 186 PRO A C 1
ATOM 1385 O O . PRO A 1 186 ? -1.432 -4.901 -4.467 1.00 60.50 186 PRO A O 1
ATOM 1388 N N . PHE A 1 187 ? -0.330 -3.356 -3.280 1.00 68.62 187 PHE A N 1
ATOM 1389 C CA . PHE A 1 187 ? -1.497 -2.530 -2.989 1.00 68.62 187 PHE A CA 1
ATOM 1390 C C . PHE A 1 187 ? -1.612 -1.317 -3.910 1.00 68.62 187 PHE A C 1
ATOM 1392 O O . PHE A 1 187 ? -2.657 -0.673 -3.926 1.00 68.62 187 PHE A O 1
ATOM 1399 N N . LEU A 1 188 ? -0.591 -1.037 -4.722 1.00 70.25 188 LEU A N 1
ATOM 1400 C CA . LEU A 1 188 ? -0.523 0.113 -5.622 1.00 70.25 188 LEU A CA 1
ATOM 1401 C C . LEU A 1 188 ? -1.789 0.325 -6.468 1.00 70.25 188 LEU A C 1
ATOM 1403 O O . LEU A 1 188 ? -2.272 1.459 -6.462 1.00 70.25 188 LEU A O 1
ATOM 1407 N N . PRO A 1 189 ? -2.406 -0.700 -7.096 1.00 70.69 189 PRO A N 1
ATOM 1408 C CA . PRO A 1 189 ? -3.634 -0.500 -7.873 1.00 70.69 189 PRO A CA 1
ATOM 1409 C C . PRO A 1 189 ? -4.786 0.102 -7.057 1.00 70.69 189 PRO A C 1
ATOM 1411 O O . PRO A 1 189 ? -5.675 0.738 -7.612 1.00 70.69 189 PRO A O 1
ATOM 1414 N N . ARG A 1 190 ? -4.767 -0.078 -5.730 1.00 70.56 190 ARG A N 1
ATOM 1415 C CA . ARG A 1 190 ? -5.766 0.459 -4.795 1.00 70.56 190 ARG A CA 1
ATOM 1416 C C . ARG A 1 190 ? -5.350 1.811 -4.207 1.00 70.56 190 ARG A C 1
ATOM 1418 O O . ARG A 1 190 ? -6.221 2.607 -3.879 1.00 70.56 190 ARG A O 1
ATOM 1425 N N . LEU A 1 191 ? -4.047 2.072 -4.060 1.00 73.75 191 LEU A N 1
ATOM 1426 C CA . LEU A 1 191 ? -3.526 3.289 -3.418 1.00 73.75 191 LEU A CA 1
ATOM 1427 C C . LEU A 1 191 ? -3.293 4.437 -4.413 1.00 73.75 191 LEU A C 1
ATOM 1429 O O . LEU A 1 191 ? -3.495 5.602 -4.074 1.00 73.75 191 LEU A O 1
ATOM 1433 N N . LEU A 1 192 ? -2.863 4.132 -5.640 1.00 76.94 192 LEU A N 1
ATOM 1434 C CA . LEU A 1 192 ? -2.470 5.140 -6.626 1.00 76.94 192 LEU A CA 1
ATOM 1435 C C . LEU A 1 192 ? -3.655 5.988 -7.127 1.00 76.94 192 LEU A C 1
ATOM 1437 O O . LEU A 1 192 ? -3.531 7.213 -7.060 1.00 76.94 192 LEU A O 1
ATOM 1441 N N . PRO A 1 193 ? -4.802 5.415 -7.556 1.00 80.69 193 PRO A N 1
ATOM 1442 C CA . PRO A 1 193 ? -5.888 6.222 -8.118 1.00 80.69 193 PRO A CA 1
ATOM 1443 C C . PRO A 1 193 ? -6.439 7.285 -7.148 1.00 80.69 193 PRO A C 1
ATOM 1445 O O . PRO A 1 193 ? -6.505 8.448 -7.543 1.00 80.69 193 PRO A O 1
ATOM 1448 N N . PRO A 1 194 ? -6.730 6.974 -5.865 1.00 75.00 194 PRO A N 1
ATOM 1449 C CA . PRO A 1 194 ? -7.178 7.990 -4.909 1.00 75.00 194 PRO A CA 1
ATOM 1450 C C . PRO A 1 194 ? -6.146 9.106 -4.662 1.00 75.00 194 PRO A C 1
ATOM 1452 O O . PRO A 1 194 ? -6.517 10.253 -4.435 1.00 75.00 194 PRO A O 1
ATOM 1455 N N . SER A 1 195 ? -4.846 8.797 -4.741 1.00 80.75 195 SER A N 1
ATOM 1456 C CA . SER A 1 195 ? -3.769 9.790 -4.569 1.00 80.75 195 SER A CA 1
ATOM 1457 C C . SER A 1 195 ? -3.719 10.807 -5.703 1.00 80.75 195 SER A C 1
ATOM 1459 O O . SER A 1 195 ? -3.457 11.984 -5.465 1.00 80.75 195 SER A O 1
ATOM 1461 N N . LEU A 1 196 ? -3.939 10.333 -6.933 1.00 82.31 196 LEU A N 1
ATOM 1462 C CA . LEU A 1 196 ? -3.977 11.170 -8.130 1.00 82.31 196 LEU A CA 1
ATOM 1463 C C . LEU A 1 196 ? -5.241 12.035 -8.139 1.00 82.31 196 LEU A C 1
ATOM 1465 O O . LEU A 1 196 ? -5.138 13.234 -8.357 1.00 82.31 196 LEU A O 1
ATOM 1469 N N . LEU A 1 197 ? -6.396 11.468 -7.770 1.00 80.56 197 LEU A N 1
ATOM 1470 C CA . LEU A 1 197 ? -7.650 12.223 -7.647 1.00 80.56 197 LEU A CA 1
ATOM 1471 C C . LEU A 1 197 ? -7.551 13.386 -6.649 1.00 80.56 197 LEU A C 1
ATOM 1473 O O . LEU A 1 197 ? -8.093 14.459 -6.893 1.00 80.56 197 LEU A O 1
ATOM 1477 N N . LEU A 1 198 ? -6.840 13.199 -5.532 1.00 78.12 198 LEU A N 1
ATOM 1478 C CA . LEU A 1 198 ? -6.583 14.287 -4.585 1.00 78.12 198 LEU A CA 1
ATOM 1479 C C . LEU A 1 198 ? -5.681 15.381 -5.164 1.00 78.12 198 LEU A C 1
ATOM 1481 O O . LEU A 1 198 ? -5.826 16.541 -4.786 1.00 78.12 198 LEU A O 1
ATOM 1485 N N . ASN A 1 199 ? -4.755 15.026 -6.059 1.00 75.44 199 ASN A N 1
ATOM 1486 C CA . ASN A 1 199 ? -3.871 15.988 -6.716 1.00 75.44 199 ASN A CA 1
ATOM 1487 C C . ASN A 1 199 ? -4.669 16.966 -7.591 1.00 75.44 199 ASN A C 1
ATOM 1489 O O . ASN A 1 199 ? -4.419 18.167 -7.534 1.00 75.44 199 ASN A O 1
ATOM 1493 N N . ASP A 1 200 ? -5.683 16.454 -8.293 1.00 79.50 200 ASP A N 1
ATOM 1494 C CA . ASP A 1 200 ? -6.562 17.224 -9.182 1.00 79.50 200 ASP A CA 1
ATOM 1495 C C . ASP A 1 200 ? -7.675 17.996 -8.438 1.00 79.50 200 ASP A C 1
ATOM 1497 O O . ASP A 1 200 ? -8.514 18.655 -9.056 1.00 79.50 200 ASP A O 1
ATOM 1501 N N . HIS A 1 201 ? -7.726 17.924 -7.104 1.00 80.19 201 HIS A N 1
ATOM 1502 C CA . HIS A 1 201 ? -8.787 18.559 -6.327 1.00 80.19 201 HIS A CA 1
ATOM 1503 C C . HIS A 1 201 ? -8.668 20.092 -6.346 1.00 80.19 201 HIS A C 1
ATOM 1505 O O . HIS A 1 201 ? -7.600 20.651 -6.164 1.00 80.19 201 HIS A O 1
ATOM 1511 N N . TYR A 1 202 ? -9.778 20.827 -6.428 1.00 77.88 202 TYR A N 1
ATOM 1512 C CA . TYR A 1 202 ? -9.738 22.301 -6.460 1.00 77.88 202 TYR A CA 1
ATOM 1513 C C . TYR A 1 202 ? -9.267 22.975 -5.148 1.00 77.88 202 TYR A C 1
ATOM 1515 O O . TYR A 1 202 ? -9.072 24.189 -5.110 1.00 77.88 202 TYR A O 1
ATOM 1523 N N . ARG A 1 203 ? -9.139 22.211 -4.050 1.00 73.06 203 ARG A N 1
ATOM 1524 C CA . ARG A 1 203 ? -8.793 22.733 -2.718 1.00 73.06 203 ARG A CA 1
ATOM 1525 C C . ARG A 1 203 ? -7.320 22.442 -2.444 1.00 73.06 203 ARG A C 1
ATOM 1527 O O . ARG A 1 203 ? -6.943 21.268 -2.502 1.00 73.06 203 ARG A O 1
ATOM 1534 N N . PRO A 1 204 ? -6.505 23.448 -2.093 1.00 72.56 204 PRO A N 1
ATOM 1535 C CA . PRO A 1 204 ? -5.063 23.270 -1.955 1.00 72.56 204 PRO A CA 1
ATOM 1536 C C . PRO A 1 204 ? -4.683 22.292 -0.833 1.00 72.56 204 PRO A C 1
ATOM 1538 O O . PRO A 1 204 ? -3.683 21.586 -0.951 1.00 72.56 204 PRO A O 1
ATOM 1541 N N . GLU A 1 205 ? -5.485 22.177 0.227 1.00 74.50 205 GLU A N 1
ATOM 1542 C CA . GLU A 1 205 ? -5.254 21.223 1.319 1.00 74.50 205 GLU A CA 1
ATOM 1543 C C . GLU A 1 205 ? -5.331 19.772 0.826 1.00 74.50 205 GLU A C 1
ATOM 1545 O O . GLU A 1 205 ? -4.500 18.936 1.194 1.00 74.50 205 GLU A O 1
ATOM 1550 N N . ASN A 1 206 ? -6.285 19.494 -0.065 1.00 76.00 206 ASN A N 1
ATOM 1551 C CA . ASN A 1 206 ? -6.482 18.177 -0.663 1.00 76.00 206 ASN A CA 1
ATOM 1552 C C . ASN A 1 206 ? -5.380 17.872 -1.688 1.00 76.00 206 ASN A C 1
ATOM 1554 O O . ASN A 1 206 ? -4.838 16.766 -1.670 1.00 76.00 206 ASN A O 1
ATOM 1558 N N . CYS A 1 207 ? -4.955 18.863 -2.484 1.00 73.81 207 CYS A N 1
ATOM 1559 C CA . CYS A 1 207 ? -3.785 18.731 -3.360 1.00 73.81 207 CYS A CA 1
ATOM 1560 C C . CYS A 1 207 ? -2.530 18.358 -2.569 1.00 73.81 207 CYS A C 1
ATOM 1562 O O . CYS A 1 207 ? -1.816 17.420 -2.928 1.00 73.81 207 CYS A O 1
ATOM 1564 N N . MET A 1 208 ? -2.259 19.067 -1.466 1.00 73.25 208 MET A N 1
ATOM 1565 C CA . MET A 1 208 ? -1.106 18.784 -0.607 1.00 73.25 208 MET A CA 1
ATOM 1566 C C . MET A 1 208 ? -1.171 17.375 -0.014 1.00 73.25 208 MET A C 1
ATOM 1568 O O . MET A 1 208 ? -0.139 16.705 0.080 1.00 73.25 208 MET A O 1
ATOM 1572 N N . LEU A 1 209 ? -2.363 16.906 0.365 1.00 70.50 209 LEU A N 1
ATOM 1573 C CA . LEU A 1 209 ? -2.573 15.535 0.822 1.00 70.50 209 LEU A CA 1
ATOM 1574 C C . LEU A 1 209 ? -2.242 14.526 -0.287 1.00 70.50 209 LEU A C 1
ATOM 1576 O O . LEU A 1 209 ? -1.460 13.607 -0.049 1.00 70.50 209 LEU A O 1
ATOM 1580 N N . GLY A 1 210 ? -2.743 14.746 -1.506 1.00 74.38 210 GLY A N 1
ATOM 1581 C CA . GLY A 1 210 ? -2.428 13.929 -2.681 1.00 74.38 210 GLY A CA 1
ATOM 1582 C C . GLY A 1 210 ? -0.926 13.865 -2.966 1.00 74.38 210 GLY A C 1
ATOM 1583 O O . GLY A 1 210 ? -0.370 12.782 -3.134 1.00 74.38 210 GLY A O 1
ATOM 1584 N N . VAL A 1 211 ? -0.228 15.003 -2.919 1.00 73.56 211 VAL A N 1
ATOM 1585 C CA . VAL A 1 211 ? 1.236 15.068 -3.084 1.00 73.56 211 VAL A CA 1
ATOM 1586 C C . VAL A 1 211 ? 1.969 14.306 -1.976 1.00 73.56 211 VAL A C 1
ATOM 1588 O O . VAL A 1 211 ? 2.900 13.559 -2.272 1.00 73.56 211 VAL A O 1
ATOM 1591 N N . ARG A 1 212 ? 1.552 14.430 -0.708 1.00 68.12 212 ARG A N 1
ATOM 1592 C CA . ARG A 1 212 ? 2.140 13.667 0.412 1.00 68.12 212 ARG A CA 1
ATOM 1593 C C . ARG A 1 212 ? 1.921 12.162 0.255 1.00 68.12 212 ARG A C 1
ATOM 1595 O O . ARG A 1 212 ? 2.847 11.388 0.499 1.00 68.12 212 ARG A O 1
ATOM 1602 N N . CYS A 1 213 ? 0.733 11.760 -0.189 1.00 72.81 213 CYS A N 1
ATOM 1603 C CA . CYS A 1 213 ? 0.399 10.377 -0.507 1.00 72.81 213 CYS A CA 1
ATOM 1604 C C . CYS A 1 213 ? 1.279 9.821 -1.629 1.00 72.81 213 CYS A C 1
ATOM 1606 O O . CYS A 1 213 ? 1.900 8.774 -1.461 1.00 72.81 213 CYS A O 1
ATOM 1608 N N . LEU A 1 214 ? 1.405 10.551 -2.740 1.00 74.25 214 LEU A N 1
ATOM 1609 C CA . LEU A 1 214 ? 2.270 10.172 -3.858 1.00 74.25 214 LEU A CA 1
ATOM 1610 C C . LEU A 1 214 ? 3.736 10.097 -3.435 1.00 74.25 214 LEU A C 1
ATOM 1612 O O . LEU A 1 214 ? 4.407 9.118 -3.743 1.00 74.25 214 LEU A O 1
ATOM 1616 N N . HIS A 1 215 ? 4.221 11.082 -2.678 1.00 68.69 215 HIS A N 1
ATOM 1617 C CA . HIS A 1 215 ? 5.576 11.079 -2.137 1.00 68.69 215 HIS A CA 1
ATOM 1618 C C . HIS A 1 215 ? 5.827 9.842 -1.269 1.00 68.69 215 HIS A C 1
ATOM 1620 O O . HIS A 1 215 ? 6.851 9.181 -1.417 1.00 68.69 215 HIS A O 1
ATOM 1626 N N . HIS A 1 216 ? 4.877 9.469 -0.411 1.00 67.88 216 HIS A N 1
ATOM 1627 C CA . HIS A 1 216 ? 4.995 8.259 0.390 1.00 67.88 216 HIS A CA 1
ATOM 1628 C C . HIS A 1 216 ? 4.964 6.974 -0.444 1.00 67.88 216 HIS A C 1
ATOM 1630 O O . HIS A 1 216 ? 5.788 6.089 -0.207 1.00 67.88 216 HIS A O 1
ATOM 1636 N N . ILE A 1 217 ? 4.038 6.869 -1.406 1.00 71.00 217 ILE A N 1
ATOM 1637 C CA . ILE A 1 217 ? 3.959 5.730 -2.327 1.00 71.00 217 ILE A CA 1
ATOM 1638 C C . ILE A 1 217 ? 5.300 5.591 -3.036 1.00 71.00 217 ILE A C 1
ATOM 1640 O O . ILE A 1 217 ? 5.888 4.519 -2.989 1.00 71.00 217 ILE A O 1
ATOM 1644 N N . VAL A 1 218 ? 5.839 6.670 -3.602 1.00 67.06 218 VAL A N 1
ATOM 1645 C CA . VAL A 1 218 ? 7.159 6.683 -4.242 1.00 67.06 218 VAL A CA 1
ATOM 1646 C C . VAL A 1 218 ? 8.247 6.252 -3.249 1.00 67.06 218 VAL A C 1
ATOM 1648 O O . VAL A 1 218 ? 9.018 5.350 -3.538 1.00 67.06 218 VAL A O 1
ATOM 1651 N N . LEU A 1 219 ? 8.301 6.788 -2.033 1.00 59.75 219 LEU A N 1
ATOM 1652 C CA . LEU A 1 219 ? 9.356 6.409 -1.084 1.00 59.75 219 LEU A CA 1
ATOM 1653 C C . LEU A 1 219 ? 9.300 4.948 -0.592 1.00 59.75 219 LEU A C 1
ATOM 1655 O O . LEU A 1 219 ? 10.335 4.424 -0.162 1.00 59.75 219 LEU A O 1
ATOM 1659 N N . ASN A 1 220 ? 8.128 4.301 -0.632 1.00 56.62 220 ASN A N 1
ATOM 1660 C CA . ASN A 1 220 ? 7.882 3.000 0.011 1.00 56.62 220 ASN A CA 1
ATOM 1661 C C . ASN A 1 220 ? 7.394 1.891 -0.933 1.00 56.62 220 ASN A C 1
ATOM 1663 O O . ASN A 1 220 ? 7.240 0.741 -0.513 1.00 56.62 220 ASN A O 1
ATOM 1667 N N . THR A 1 221 ? 7.216 2.202 -2.212 1.00 61.00 221 THR A N 1
ATOM 1668 C CA . THR A 1 221 ? 7.152 1.222 -3.298 1.00 61.00 221 THR A CA 1
ATOM 1669 C C . THR A 1 221 ? 8.510 1.157 -3.992 1.00 61.00 221 THR A C 1
ATOM 1671 O O . THR A 1 221 ? 9.261 2.136 -3.990 1.00 61.00 221 THR A O 1
ATOM 1674 N N . PRO A 1 222 ? 8.867 0.029 -4.619 1.00 60.25 222 PRO A N 1
ATOM 1675 C CA . PRO A 1 222 ? 9.917 0.034 -5.622 1.00 60.25 222 PRO A CA 1
ATOM 1676 C C . PRO A 1 222 ? 9.439 0.900 -6.802 1.00 60.25 222 PRO A C 1
ATOM 1678 O O . PRO A 1 222 ? 8.840 0.384 -7.747 1.00 60.25 222 PRO A O 1
ATOM 1681 N N . VAL A 1 223 ? 9.698 2.217 -6.713 1.00 63.72 223 VAL A N 1
ATOM 1682 C CA . VAL A 1 223 ? 9.314 3.326 -7.625 1.00 63.72 223 VAL A CA 1
ATOM 1683 C C . VAL A 1 223 ? 9.342 2.934 -9.093 1.00 63.72 223 VAL A C 1
ATOM 1685 O O . VAL A 1 223 ? 8.523 3.364 -9.894 1.00 63.72 223 VAL A O 1
ATOM 1688 N N . LEU A 1 224 ? 10.300 2.088 -9.435 1.00 67.50 224 LEU A N 1
ATOM 1689 C CA . LEU A 1 224 ? 10.573 1.601 -10.769 1.00 67.50 224 LEU A CA 1
ATOM 1690 C C . LEU A 1 224 ? 9.383 0.848 -11.384 1.00 67.50 224 LEU A C 1
ATOM 1692 O O . LEU A 1 224 ? 9.095 1.059 -12.556 1.00 67.50 224 LEU A O 1
ATOM 1696 N N . SER A 1 225 ? 8.665 0.024 -10.619 1.00 66.56 225 SER A N 1
ATOM 1697 C CA . SER A 1 225 ? 7.461 -0.679 -11.103 1.00 66.56 225 SER A CA 1
ATOM 1698 C C . SER A 1 225 ? 6.270 0.271 -11.296 1.00 66.56 225 SER A C 1
ATOM 1700 O O . SER A 1 225 ? 5.571 0.206 -12.301 1.00 66.56 225 SER A O 1
ATOM 1702 N N . CYS A 1 226 ? 6.112 1.247 -10.403 1.00 66.19 226 CYS A N 1
ATOM 1703 C CA . CYS A 1 226 ? 5.067 2.269 -10.474 1.00 66.19 226 CYS A CA 1
ATOM 1704 C C . CYS A 1 226 ? 5.262 3.205 -11.672 1.00 66.19 226 CYS A C 1
ATOM 1706 O O . CYS A 1 226 ? 4.309 3.554 -12.365 1.00 66.19 226 CYS A O 1
ATOM 1708 N N . LEU A 1 227 ? 6.511 3.616 -11.915 1.00 71.56 227 LEU A N 1
ATOM 1709 C CA . LEU A 1 227 ? 6.884 4.441 -13.061 1.00 71.56 227 LEU A CA 1
ATOM 1710 C C . LEU A 1 227 ? 6.579 3.725 -14.372 1.00 71.56 227 LEU A C 1
ATOM 1712 O O . LEU A 1 227 ? 6.114 4.363 -15.310 1.00 71.56 227 LEU A O 1
ATOM 1716 N N . LEU A 1 228 ? 6.784 2.406 -14.428 1.00 73.12 228 LEU A N 1
ATOM 1717 C CA . LEU A 1 228 ? 6.332 1.604 -15.555 1.00 73.12 228 LEU A CA 1
ATOM 1718 C C . LEU A 1 228 ? 4.815 1.761 -15.728 1.00 73.12 228 LEU A C 1
ATOM 1720 O O . LEU A 1 228 ? 4.371 2.165 -16.800 1.00 73.12 228 LEU A O 1
ATOM 1724 N N . ASP A 1 229 ? 4.003 1.456 -14.727 1.00 73.06 229 ASP A N 1
ATOM 1725 C CA . ASP A 1 229 ? 2.542 1.482 -14.897 1.00 73.06 229 ASP A CA 1
ATOM 1726 C C . ASP A 1 229 ? 2.009 2.871 -15.275 1.00 73.06 229 ASP A C 1
ATOM 1728 O O . ASP A 1 229 ? 1.154 2.994 -16.150 1.00 73.06 229 ASP A O 1
ATOM 1732 N N . LEU A 1 230 ? 2.590 3.932 -14.715 1.00 71.62 230 LEU A N 1
ATOM 1733 C CA . LEU A 1 230 ? 2.271 5.309 -15.085 1.00 71.62 230 LEU A CA 1
ATOM 1734 C C . LEU A 1 230 ? 2.696 5.641 -16.524 1.00 71.62 230 LEU A C 1
ATOM 1736 O O . LEU A 1 230 ? 1.949 6.301 -17.248 1.00 71.62 230 LEU A O 1
ATOM 1740 N N . LEU A 1 231 ? 3.857 5.158 -16.977 1.00 73.12 231 LEU A N 1
ATOM 1741 C CA . LEU A 1 231 ? 4.293 5.340 -18.363 1.00 73.12 231 LEU A CA 1
ATOM 1742 C C . LEU A 1 231 ? 3.305 4.733 -19.363 1.00 73.12 231 LEU A C 1
ATOM 1744 O O . LEU A 1 231 ? 3.138 5.324 -20.422 1.00 73.12 231 LEU A O 1
ATOM 1748 N N . LEU A 1 232 ? 2.614 3.632 -19.031 1.00 75.38 232 LEU A N 1
ATOM 1749 C CA . LEU A 1 232 ? 1.585 3.056 -19.914 1.00 75.38 232 LEU A CA 1
ATOM 1750 C C . LEU A 1 232 ? 0.408 4.002 -20.152 1.00 75.38 232 LEU A C 1
ATOM 1752 O O . LEU A 1 232 ? -0.168 3.997 -21.237 1.00 75.38 232 LEU A O 1
ATOM 1756 N N . VAL A 1 233 ? 0.043 4.793 -19.142 1.00 75.06 233 VAL A N 1
ATOM 1757 C CA . VAL A 1 233 ? -1.022 5.798 -19.255 1.00 75.06 233 VAL A CA 1
ATOM 1758 C C . VAL A 1 233 ? -0.545 6.975 -20.104 1.00 75.06 233 VAL A C 1
ATOM 1760 O O . VAL A 1 233 ? -1.295 7.501 -20.923 1.00 75.06 233 VAL A O 1
ATOM 1763 N N . LEU A 1 234 ? 0.710 7.391 -19.914 1.00 72.06 234 LEU A N 1
ATOM 1764 C CA . LEU A 1 234 ? 1.253 8.594 -20.541 1.00 72.06 234 LEU A CA 1
ATOM 1765 C C . LEU A 1 234 ? 1.740 8.397 -21.979 1.00 72.06 234 LEU A C 1
ATOM 1767 O O . LEU A 1 234 ? 1.786 9.368 -22.736 1.00 72.06 234 LEU A O 1
ATOM 1771 N N . GLU A 1 235 ? 2.189 7.199 -22.345 1.00 79.00 235 GLU A N 1
ATOM 1772 C CA . GLU A 1 235 ? 2.778 6.922 -23.651 1.00 79.00 235 GLU A CA 1
ATOM 1773 C C . GLU A 1 235 ? 2.662 5.431 -24.006 1.00 79.00 235 GLU A C 1
ATOM 1775 O O . GLU A 1 235 ? 2.876 4.550 -23.175 1.00 79.00 235 GLU A O 1
ATOM 1780 N N . LYS A 1 236 ? 2.346 5.112 -25.267 1.00 77.19 236 LYS A N 1
ATOM 1781 C CA . LYS A 1 236 ? 2.284 3.710 -25.706 1.00 77.19 236 LYS A CA 1
ATOM 1782 C C . LYS A 1 236 ? 3.671 3.056 -25.638 1.00 77.19 236 LYS A C 1
ATOM 1784 O O . LYS A 1 236 ? 4.657 3.687 -26.028 1.00 77.19 236 LYS A O 1
ATOM 1789 N N . PRO A 1 237 ? 3.766 1.784 -25.216 1.00 74.19 237 PRO A N 1
ATOM 1790 C CA . PRO A 1 237 ? 5.051 1.123 -25.077 1.00 74.19 237 PRO A CA 1
ATOM 1791 C C . PRO A 1 237 ? 5.685 0.860 -26.454 1.00 74.19 237 PRO A C 1
ATOM 1793 O O . PRO A 1 237 ? 4.985 0.465 -27.394 1.00 74.19 237 PRO A O 1
ATOM 1796 N N . PRO A 1 238 ? 7.016 0.998 -26.590 1.00 73.12 238 PRO A N 1
ATOM 1797 C CA . PRO A 1 238 ? 7.714 0.818 -27.867 1.00 73.12 238 PRO A CA 1
ATOM 1798 C C . PRO A 1 238 ? 7.638 -0.618 -28.416 1.00 73.12 238 PRO A C 1
ATOM 1800 O O . PRO A 1 238 ? 7.806 -0.819 -29.619 1.00 73.12 238 PRO A O 1
ATOM 1803 N N . SER A 1 239 ? 7.334 -1.603 -27.565 1.00 68.88 239 SER A N 1
ATOM 1804 C CA . SER A 1 239 ? 7.056 -3.000 -27.933 1.00 68.88 239 SER A CA 1
ATOM 1805 C C . SER A 1 239 ? 5.735 -3.201 -28.693 1.00 68.88 239 SER A C 1
ATOM 1807 O O . SER A 1 239 ? 5.586 -4.214 -29.369 1.00 68.88 239 SER A O 1
ATOM 1809 N N . SER A 1 240 ? 4.799 -2.243 -28.637 1.00 65.31 240 SER A N 1
ATOM 1810 C CA . SER A 1 240 ? 3.472 -2.342 -29.275 1.00 65.31 240 SER A CA 1
ATOM 1811 C C . SER A 1 240 ? 3.382 -1.728 -30.681 1.00 65.31 240 SER A C 1
ATOM 1813 O O . SER A 1 240 ? 2.370 -1.888 -31.362 1.00 65.31 240 SER A O 1
ATOM 1815 N N . SER A 1 241 ? 4.428 -1.032 -31.143 1.00 57.31 241 SER A N 1
ATOM 1816 C CA . SER A 1 241 ? 4.400 -0.271 -32.399 1.00 57.31 241 SER A CA 1
ATOM 1817 C C . SER A 1 241 ? 4.898 -1.097 -33.593 1.00 57.31 241 SER A C 1
ATOM 1819 O O . SER A 1 241 ? 6.104 -1.316 -33.754 1.00 57.31 241 SER A O 1
ATOM 1821 N N . SER A 1 242 ? 3.964 -1.508 -34.455 1.00 50.41 242 SER A N 1
ATOM 1822 C CA . SER A 1 242 ? 4.185 -2.282 -35.689 1.00 50.41 242 SER A CA 1
ATOM 1823 C C . SER A 1 242 ? 4.543 -1.443 -36.931 1.00 50.41 242 SER A C 1
ATOM 1825 O O . SER A 1 242 ? 4.848 -2.013 -37.975 1.00 50.41 242 SER A O 1
ATOM 1827 N N . SER A 1 243 ? 4.562 -0.107 -36.851 1.00 48.19 243 SER A N 1
ATOM 1828 C CA . SER A 1 243 ? 4.814 0.771 -38.005 1.00 48.19 243 SER A CA 1
ATOM 1829 C C . SER A 1 243 ? 6.255 1.301 -38.074 1.00 48.19 243 SER A C 1
ATOM 1831 O O . SER A 1 243 ? 6.787 1.877 -37.124 1.00 48.19 243 SER A O 1
ATOM 1833 N N . SER A 1 244 ? 6.860 1.139 -39.248 1.00 47.38 244 SER A N 1
ATOM 1834 C CA . SER A 1 244 ? 8.254 1.368 -39.653 1.00 47.38 244 SER A CA 1
ATOM 1835 C C . SER A 1 244 ? 8.708 2.833 -39.793 1.00 47.38 244 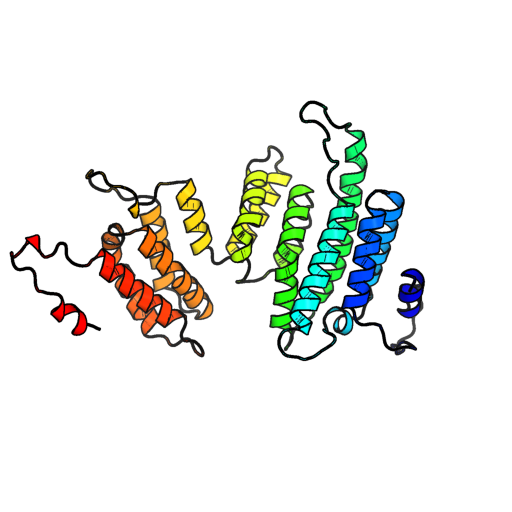SER A C 1
ATOM 1837 O O . SER A 1 244 ? 9.598 3.125 -40.588 1.00 47.38 244 SER A O 1
ATOM 1839 N N . SER A 1 245 ? 8.164 3.779 -39.027 1.00 47.25 245 SER A N 1
ATOM 1840 C CA . SER A 1 245 ? 8.742 5.131 -38.981 1.00 47.25 245 SER A CA 1
ATOM 1841 C C . SER A 1 245 ? 9.900 5.153 -37.985 1.00 47.25 245 SER A C 1
ATOM 1843 O O . SER A 1 245 ? 9.730 4.672 -36.862 1.00 47.25 245 SER A O 1
ATOM 1845 N N . SER A 1 246 ? 11.062 5.684 -38.384 1.00 50.47 246 SER A N 1
ATOM 1846 C CA . SER A 1 246 ? 12.284 5.752 -37.569 1.00 50.47 246 SER A CA 1
ATOM 1847 C C . SER A 1 246 ? 11.959 6.084 -36.110 1.00 50.47 246 SER A C 1
ATOM 1849 O O . SER A 1 246 ? 11.440 7.151 -35.779 1.00 50.47 246 SER A O 1
ATOM 1851 N N . ARG A 1 247 ? 12.159 5.102 -35.223 1.00 63.00 247 ARG A N 1
ATOM 1852 C CA . ARG A 1 247 ? 11.703 5.215 -33.839 1.00 63.00 247 ARG A CA 1
ATOM 1853 C C . ARG A 1 247 ? 12.515 6.333 -33.177 1.00 63.00 247 ARG A C 1
ATOM 1855 O O . ARG A 1 247 ? 13.701 6.146 -32.896 1.00 63.00 247 ARG A O 1
ATOM 1862 N N . LYS A 1 248 ? 11.896 7.490 -32.951 1.00 69.69 248 LYS A N 1
ATOM 1863 C CA . LYS A 1 248 ? 12.470 8.582 -32.157 1.00 69.69 248 LYS A CA 1
ATOM 1864 C C . LYS A 1 248 ? 12.624 8.126 -30.693 1.00 69.69 248 LYS A C 1
ATOM 1866 O O . LYS A 1 248 ? 11.947 7.171 -30.291 1.00 69.69 248 LYS A O 1
ATOM 1871 N N . PRO A 1 249 ? 13.532 8.735 -29.911 1.00 74.94 249 PRO A N 1
ATOM 1872 C CA . PRO A 1 249 ? 13.547 8.562 -28.462 1.00 74.94 249 PRO A CA 1
ATOM 1873 C C . PRO A 1 249 ? 12.177 8.922 -27.872 1.00 74.94 249 PRO A C 1
ATOM 1875 O O . PRO A 1 249 ? 11.565 9.899 -28.303 1.00 74.94 249 PRO A O 1
ATOM 1878 N N . CYS A 1 250 ? 11.699 8.116 -26.930 1.00 81.50 250 CYS A N 1
ATOM 1879 C CA . CYS A 1 250 ? 10.420 8.288 -26.237 1.00 81.50 250 CYS A CA 1
ATOM 1880 C C . CYS A 1 250 ? 10.639 8.411 -24.721 1.00 81.50 250 CYS A C 1
ATOM 1882 O O . CYS A 1 250 ? 11.750 8.180 -24.237 1.00 81.50 250 CYS A O 1
ATOM 1884 N N . ARG A 1 251 ? 9.599 8.725 -23.938 1.00 82.88 251 ARG A N 1
ATOM 1885 C CA . ARG A 1 251 ? 9.732 8.882 -22.474 1.00 82.88 251 ARG A CA 1
ATOM 1886 C C . ARG A 1 251 ? 10.203 7.590 -21.805 1.00 82.88 251 ARG A C 1
ATOM 1888 O O . ARG A 1 251 ? 10.894 7.637 -20.790 1.00 82.88 251 ARG A O 1
ATOM 1895 N N . HIS A 1 252 ? 9.902 6.435 -22.402 1.00 87.44 252 HIS A N 1
ATOM 1896 C CA . HIS A 1 252 ? 10.428 5.146 -21.949 1.00 87.44 252 HIS A CA 1
ATOM 1897 C C . HIS A 1 252 ? 11.960 5.054 -22.072 1.00 87.44 252 HIS A C 1
ATOM 1899 O O . HIS A 1 252 ? 12.605 4.480 -21.194 1.00 87.44 252 HIS A O 1
ATOM 1905 N N . ASP A 1 253 ? 12.559 5.645 -23.116 1.00 88.62 253 ASP A N 1
ATOM 1906 C CA . ASP A 1 253 ? 14.018 5.725 -23.246 1.00 88.62 253 ASP A CA 1
ATOM 1907 C C . ASP A 1 253 ? 14.623 6.606 -22.150 1.00 88.62 253 ASP A C 1
ATOM 1909 O O . ASP A 1 253 ? 15.677 6.270 -21.614 1.00 88.62 253 ASP A O 1
ATOM 1913 N N . ASP A 1 254 ? 13.971 7.722 -21.818 1.00 85.94 254 ASP A N 1
ATOM 1914 C CA . ASP A 1 254 ? 14.459 8.656 -20.802 1.00 85.94 254 ASP A CA 1
ATOM 1915 C C . ASP A 1 254 ? 14.419 8.039 -19.404 1.00 85.94 254 ASP A C 1
ATOM 1917 O O . ASP A 1 254 ? 15.411 8.104 -18.674 1.00 85.94 254 ASP A O 1
ATOM 1921 N N . VAL A 1 255 ? 13.316 7.366 -19.061 1.00 87.44 255 VAL A N 1
ATOM 1922 C CA . VAL A 1 255 ? 13.194 6.663 -17.781 1.00 87.44 255 VAL A CA 1
ATOM 1923 C C . VAL A 1 255 ? 14.186 5.506 -17.705 1.00 87.44 255 VAL A C 1
ATOM 1925 O O . VAL A 1 255 ? 14.925 5.429 -16.727 1.00 87.44 255 VAL A O 1
ATOM 1928 N N . LEU A 1 256 ? 14.299 4.651 -18.732 1.00 91.00 256 LEU A N 1
ATOM 1929 C CA . LEU A 1 256 ? 15.286 3.564 -18.710 1.00 91.00 256 LEU A CA 1
ATOM 1930 C C . LEU A 1 256 ? 16.719 4.106 -18.588 1.00 91.00 256 LEU A C 1
ATOM 1932 O O . LEU A 1 256 ? 17.511 3.584 -17.803 1.00 91.00 256 LEU A O 1
ATOM 1936 N N . ARG A 1 257 ? 17.054 5.181 -19.312 1.00 90.31 257 ARG A N 1
ATOM 1937 C CA . ARG A 1 257 ? 18.371 5.825 -19.217 1.00 90.31 257 ARG A CA 1
ATOM 1938 C C . ARG A 1 257 ? 18.653 6.299 -17.794 1.00 90.31 257 ARG A C 1
ATOM 1940 O O . ARG A 1 257 ? 19.768 6.093 -17.309 1.00 90.31 257 ARG A O 1
ATOM 1947 N N . LEU A 1 258 ? 17.677 6.924 -17.137 1.00 86.31 258 LEU A N 1
ATOM 1948 C CA . LEU A 1 258 ? 17.799 7.396 -15.759 1.00 86.31 258 LEU A CA 1
ATOM 1949 C C . LEU A 1 258 ? 17.986 6.224 -14.787 1.00 86.31 258 LEU A C 1
ATOM 1951 O O . LEU A 1 258 ? 18.939 6.226 -14.012 1.00 86.31 258 LEU A O 1
ATOM 1955 N N . VAL A 1 259 ? 17.146 5.189 -14.890 1.00 89.31 259 VAL A N 1
ATOM 1956 C CA . VAL A 1 259 ? 17.227 3.980 -14.054 1.00 89.31 259 VAL A CA 1
ATOM 1957 C C . VAL A 1 259 ? 18.599 3.321 -14.175 1.00 89.31 259 VAL A C 1
ATOM 1959 O O . VAL A 1 259 ? 19.254 3.102 -13.161 1.00 89.31 259 VAL A O 1
ATOM 1962 N N . LEU A 1 260 ? 19.083 3.086 -15.399 1.00 93.31 260 LEU A N 1
ATOM 1963 C CA . LEU A 1 260 ? 20.407 2.500 -15.629 1.00 93.31 260 LEU A CA 1
ATOM 1964 C C . LEU A 1 260 ? 21.538 3.385 -15.076 1.00 93.31 260 LEU A C 1
ATOM 1966 O O . LEU A 1 260 ? 22.493 2.858 -14.517 1.00 93.31 260 LEU A O 1
ATOM 1970 N N . THR A 1 261 ? 21.409 4.717 -15.160 1.00 88.00 261 THR A N 1
ATOM 1971 C CA . THR A 1 261 ? 22.388 5.653 -14.564 1.00 88.00 261 THR A CA 1
ATOM 1972 C C . THR A 1 261 ? 22.496 5.459 -13.055 1.00 88.00 261 THR A C 1
ATOM 1974 O O . THR A 1 261 ? 23.598 5.392 -12.517 1.00 88.00 261 THR A O 1
ATOM 1977 N N . HIS A 1 262 ? 21.356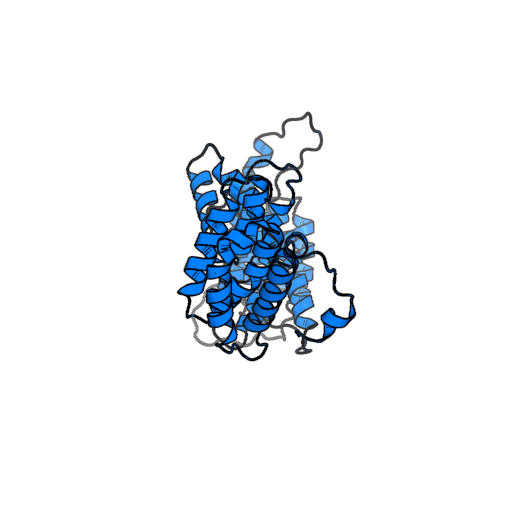 5.370 -12.367 1.00 82.25 262 HIS A N 1
ATOM 1978 C CA . HIS A 1 262 ? 21.343 5.156 -10.924 1.00 82.25 262 HIS A CA 1
ATOM 1979 C C . HIS A 1 262 ? 21.830 3.759 -10.548 1.00 82.25 262 HIS A C 1
ATOM 1981 O O . HIS A 1 262 ? 22.541 3.621 -9.557 1.00 82.25 262 HIS A O 1
ATOM 1987 N N . MET A 1 263 ? 21.502 2.742 -11.350 1.00 92.12 263 MET A N 1
ATOM 1988 C CA . MET A 1 263 ? 21.991 1.383 -11.133 1.00 92.12 263 MET A CA 1
ATOM 1989 C C . MET A 1 263 ? 23.518 1.312 -11.167 1.00 92.12 263 MET A C 1
ATOM 1991 O O . MET A 1 263 ? 24.088 0.715 -10.258 1.00 92.12 263 MET A O 1
ATOM 1995 N N . GLU A 1 264 ? 24.173 1.939 -12.152 1.00 91.31 264 GLU A N 1
ATOM 1996 C CA . GLU A 1 264 ? 25.643 1.950 -12.275 1.00 91.31 264 GLU A CA 1
ATOM 1997 C C . GLU A 1 264 ? 26.345 2.501 -11.022 1.00 91.31 264 GLU A C 1
ATOM 1999 O O . GLU A 1 264 ? 27.389 1.990 -10.630 1.00 91.31 264 GLU A O 1
ATOM 2004 N N . ALA A 1 265 ? 25.771 3.522 -10.380 1.00 83.44 265 ALA A N 1
ATOM 2005 C CA . ALA A 1 265 ? 26.358 4.178 -9.211 1.00 83.44 265 ALA A CA 1
ATOM 2006 C C . ALA A 1 265 ? 25.904 3.583 -7.862 1.00 83.44 265 ALA A C 1
ATOM 2008 O O . ALA A 1 265 ? 26.348 4.041 -6.804 1.00 83.44 265 ALA A O 1
ATOM 2009 N N . GLU A 1 266 ? 25.003 2.596 -7.858 1.00 86.06 266 GLU A N 1
ATOM 2010 C CA . GLU A 1 266 ? 24.422 2.060 -6.628 1.00 86.06 266 GLU A CA 1
ATOM 2011 C C . GLU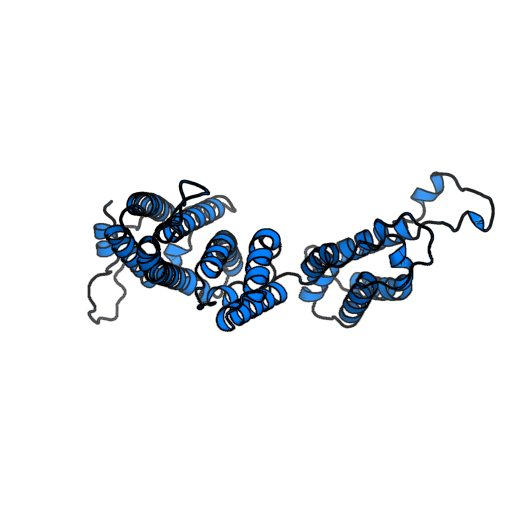 A 1 266 ? 25.315 0.982 -6.004 1.00 86.06 266 GLU A C 1
ATOM 2013 O O . GLU A 1 266 ? 25.687 0.002 -6.652 1.00 86.06 266 GLU A O 1
ATOM 2018 N N . HIS A 1 267 ? 25.590 1.127 -4.709 1.00 79.56 267 HIS A N 1
ATOM 2019 C CA . HIS A 1 267 ? 26.461 0.232 -3.938 1.00 79.56 267 HIS A CA 1
ATOM 2020 C C . HIS A 1 267 ? 25.736 -0.416 -2.749 1.00 79.56 267 HIS A C 1
ATOM 2022 O O . HIS A 1 267 ? 26.216 -1.397 -2.183 1.00 79.56 267 HIS A O 1
ATOM 2028 N N . LYS A 1 268 ? 24.558 0.086 -2.358 1.00 73.06 268 LYS A N 1
ATOM 2029 C CA . LYS A 1 268 ? 23.765 -0.483 -1.263 1.00 73.06 268 LYS A CA 1
ATOM 2030 C C . LYS A 1 268 ? 23.022 -1.722 -1.759 1.00 73.06 268 LYS A C 1
ATOM 2032 O O . LYS A 1 268 ? 22.087 -1.611 -2.551 1.00 73.06 268 LYS A O 1
ATOM 2037 N N . VAL A 1 269 ? 23.374 -2.895 -1.228 1.00 77.75 269 VAL A N 1
ATOM 2038 C CA . VAL A 1 269 ? 22.800 -4.207 -1.609 1.00 77.75 269 VAL A CA 1
ATOM 2039 C C . VAL A 1 269 ? 21.264 -4.204 -1.617 1.00 77.75 269 VAL A C 1
ATOM 2041 O O . VAL A 1 269 ? 20.645 -4.686 -2.561 1.00 77.75 269 VAL A O 1
ATOM 2044 N N . ALA A 1 270 ? 20.626 -3.594 -0.613 1.00 71.44 270 ALA A N 1
ATOM 2045 C CA . ALA A 1 270 ? 19.165 -3.510 -0.541 1.00 71.44 270 ALA A CA 1
ATOM 2046 C C . ALA A 1 270 ? 18.538 -2.737 -1.719 1.00 71.44 270 ALA A C 1
ATOM 2048 O O . ALA A 1 270 ? 17.485 -3.125 -2.217 1.00 71.44 270 ALA A O 1
ATOM 2049 N N . LEU A 1 271 ? 19.180 -1.660 -2.186 1.00 69.50 271 LEU A N 1
ATOM 2050 C CA . LEU A 1 271 ? 18.709 -0.893 -3.343 1.00 69.50 271 LEU A CA 1
ATOM 2051 C C . LEU A 1 271 ? 19.029 -1.608 -4.653 1.00 69.50 271 LEU A C 1
ATOM 2053 O O . LEU A 1 271 ? 18.192 -1.617 -5.552 1.00 69.50 271 LEU A O 1
ATOM 2057 N N . ARG A 1 272 ? 20.177 -2.288 -4.735 1.00 83.69 272 ARG A N 1
ATOM 2058 C CA . ARG A 1 272 ? 20.500 -3.157 -5.872 1.00 83.69 272 ARG A CA 1
ATOM 2059 C C . ARG A 1 272 ? 19.432 -4.230 -6.089 1.00 83.69 272 ARG A C 1
ATOM 2061 O O . ARG A 1 272 ? 18.981 -4.386 -7.215 1.00 83.69 272 ARG A O 1
ATOM 2068 N N . ARG A 1 273 ? 18.931 -4.880 -5.033 1.00 80.50 273 ARG A N 1
ATOM 2069 C CA . ARG A 1 273 ? 17.809 -5.842 -5.129 1.00 80.50 273 ARG A CA 1
ATOM 2070 C C . ARG A 1 273 ? 16.543 -5.217 -5.721 1.00 80.50 273 ARG A C 1
ATOM 2072 O O . ARG A 1 273 ? 15.880 -5.809 -6.573 1.00 80.50 273 ARG A O 1
ATOM 2079 N N . VAL A 1 274 ? 16.221 -3.990 -5.311 1.00 79.12 274 VAL A N 1
ATOM 2080 C CA . VAL A 1 274 ? 15.072 -3.239 -5.844 1.00 79.12 274 VAL A CA 1
ATOM 2081 C C . VAL A 1 274 ? 15.258 -2.913 -7.326 1.00 79.12 274 VAL A C 1
ATOM 2083 O O . VAL A 1 274 ? 14.361 -3.172 -8.124 1.00 79.12 274 VAL A O 1
ATOM 2086 N N . TYR A 1 275 ? 16.423 -2.403 -7.721 1.00 86.19 275 TYR A N 1
ATOM 2087 C CA . TYR A 1 275 ? 16.701 -2.133 -9.130 1.00 86.19 275 TYR A CA 1
ATOM 2088 C C . TYR A 1 275 ? 16.700 -3.412 -9.972 1.00 86.19 275 TYR A C 1
ATOM 2090 O O . TYR A 1 275 ? 16.088 -3.457 -11.040 1.00 86.19 275 TYR A O 1
ATOM 2098 N N . ALA A 1 276 ? 17.339 -4.464 -9.460 1.00 90.06 276 ALA A N 1
ATOM 2099 C CA . ALA A 1 276 ? 17.450 -5.748 -10.124 1.00 90.06 276 ALA A CA 1
ATOM 2100 C C . ALA A 1 276 ? 16.079 -6.379 -10.365 1.00 90.06 276 ALA A C 1
ATOM 2102 O O . ALA A 1 276 ? 15.813 -6.850 -11.464 1.00 90.06 276 ALA A O 1
ATOM 2103 N N . SER A 1 277 ? 15.180 -6.328 -9.380 1.00 86.44 277 SER A N 1
ATOM 2104 C CA . SER A 1 277 ? 13.821 -6.860 -9.531 1.00 86.44 277 SER A CA 1
ATOM 2105 C C . SER A 1 277 ? 12.971 -6.108 -10.563 1.00 86.44 277 SER A C 1
ATOM 2107 O O . SER A 1 277 ? 12.116 -6.724 -11.196 1.00 86.44 277 SER A O 1
ATOM 2109 N N . ALA A 1 278 ? 13.219 -4.812 -10.784 1.00 85.50 278 ALA A N 1
ATOM 2110 C CA . ALA A 1 278 ? 12.428 -3.994 -11.702 1.00 85.50 278 ALA A CA 1
ATOM 2111 C C . ALA A 1 278 ? 12.938 -3.996 -13.153 1.00 85.50 278 ALA A C 1
ATOM 2113 O O . ALA A 1 278 ? 12.135 -3.945 -14.087 1.00 85.50 278 ALA A O 1
ATOM 2114 N N . LEU A 1 279 ? 14.259 -4.055 -13.363 1.00 92.31 279 LEU A N 1
ATOM 2115 C CA . LEU A 1 279 ? 14.879 -3.965 -14.692 1.00 92.31 279 LEU A CA 1
ATOM 2116 C C . LEU A 1 279 ? 14.342 -4.987 -15.725 1.00 92.31 279 LEU A C 1
ATOM 2118 O O . LEU A 1 279 ? 14.097 -4.574 -16.862 1.00 92.31 279 LEU A O 1
ATOM 2122 N N . PRO A 1 280 ? 14.069 -6.264 -15.373 1.00 92.38 280 PRO A N 1
ATOM 2123 C CA . PRO A 1 280 ? 13.357 -7.222 -16.224 1.00 92.38 280 PRO A CA 1
ATOM 2124 C C . PRO A 1 280 ? 12.126 -6.666 -16.948 1.00 92.38 280 PRO A C 1
ATOM 2126 O O . PRO A 1 280 ? 11.965 -6.863 -18.153 1.00 92.38 280 PRO A O 1
ATOM 2129 N N . LEU A 1 281 ? 11.271 -5.944 -16.218 1.00 88.31 281 LEU A N 1
ATOM 2130 C CA . LEU A 1 281 ? 10.006 -5.414 -16.726 1.00 88.31 281 LEU A CA 1
ATOM 2131 C C . LEU A 1 281 ? 10.233 -4.250 -17.695 1.00 88.31 281 LEU A C 1
ATOM 2133 O O . LEU A 1 281 ? 9.537 -4.137 -18.704 1.00 88.31 281 LEU A O 1
ATOM 2137 N N . TYR A 1 282 ? 11.237 -3.411 -17.423 1.00 89.19 282 TYR A N 1
ATOM 2138 C CA . TYR A 1 282 ? 11.645 -2.349 -18.342 1.00 89.19 282 TYR A CA 1
ATOM 2139 C C . TYR A 1 282 ? 12.169 -2.919 -19.655 1.00 89.19 282 TYR A C 1
ATOM 2141 O O . TYR A 1 282 ? 11.769 -2.458 -20.720 1.00 89.19 282 TYR A O 1
ATOM 2149 N N . VAL A 1 283 ? 13.033 -3.932 -19.591 1.00 91.62 283 VAL A N 1
ATOM 2150 C CA . VAL A 1 283 ? 13.615 -4.576 -20.778 1.00 91.62 283 VAL A CA 1
ATOM 2151 C C . VAL A 1 283 ? 12.526 -5.212 -21.637 1.00 91.62 283 VAL A C 1
ATOM 2153 O O . VAL A 1 283 ? 12.488 -4.973 -22.842 1.00 91.62 283 VAL A O 1
ATOM 2156 N N . GLU A 1 284 ? 11.601 -5.952 -21.019 1.00 89.88 284 GLU A N 1
ATOM 2157 C CA . GLU A 1 284 ? 10.461 -6.549 -21.723 1.00 89.88 284 GLU A CA 1
ATOM 2158 C C . GLU A 1 284 ? 9.614 -5.477 -22.418 1.00 89.88 284 GLU A C 1
ATOM 2160 O O . GLU A 1 284 ? 9.283 -5.594 -23.597 1.00 89.88 284 GLU A O 1
ATOM 2165 N N . ARG A 1 285 ? 9.317 -4.377 -21.715 1.00 87.31 285 ARG A N 1
ATOM 2166 C CA . ARG A 1 285 ? 8.493 -3.298 -22.263 1.00 87.31 285 ARG A CA 1
ATOM 2167 C C . ARG A 1 285 ? 9.180 -2.524 -23.381 1.00 87.31 285 ARG A C 1
ATOM 2169 O O . ARG A 1 285 ? 8.505 -2.099 -24.323 1.00 87.31 285 ARG A O 1
ATOM 2176 N N . MET A 1 286 ? 10.494 -2.341 -23.294 1.00 87.06 286 MET A N 1
ATOM 2177 C CA . MET A 1 286 ? 11.283 -1.713 -24.351 1.00 87.06 286 MET A CA 1
ATOM 2178 C C . MET A 1 286 ? 11.311 -2.560 -25.627 1.00 87.06 286 MET A C 1
ATOM 2180 O O . MET A 1 286 ? 11.396 -2.011 -26.730 1.00 87.06 286 MET A O 1
ATOM 2184 N N . GLY A 1 287 ? 11.233 -3.886 -25.497 1.00 87.75 287 GLY A N 1
ATOM 2185 C CA . GLY A 1 287 ? 11.392 -4.809 -26.614 1.00 87.75 287 GLY A CA 1
ATOM 2186 C C . GLY A 1 287 ? 12.695 -4.533 -27.369 1.00 87.75 287 GLY A C 1
ATOM 2187 O O . GLY A 1 287 ? 13.722 -4.211 -26.777 1.00 87.75 287 GLY A O 1
ATOM 2188 N N . VAL A 1 288 ? 12.646 -4.537 -28.703 1.00 84.75 288 VAL A N 1
ATOM 2189 C CA . VAL A 1 288 ? 13.817 -4.239 -29.553 1.00 84.75 288 VAL A CA 1
ATOM 2190 C C . VAL A 1 288 ? 14.429 -2.846 -29.312 1.00 84.75 288 VAL A C 1
ATOM 2192 O O . VAL A 1 288 ? 15.610 -2.640 -29.588 1.00 84.75 288 VAL A O 1
ATOM 2195 N N . ALA A 1 289 ? 13.677 -1.878 -28.768 1.00 87.81 289 ALA A N 1
ATOM 2196 C CA . ALA A 1 289 ? 14.210 -0.544 -28.473 1.00 87.81 289 ALA A CA 1
ATOM 2197 C C . ALA A 1 289 ? 15.261 -0.557 -27.348 1.00 87.81 289 ALA A C 1
ATOM 2199 O O . ALA A 1 289 ? 16.056 0.382 -27.256 1.00 87.81 289 ALA A O 1
ATOM 2200 N N . VAL A 1 290 ? 15.337 -1.637 -26.554 1.00 90.00 290 VAL A N 1
ATOM 2201 C CA . VAL A 1 290 ? 16.399 -1.833 -25.554 1.00 90.00 290 VAL A CA 1
ATOM 2202 C C . VAL A 1 290 ? 17.794 -1.798 -26.187 1.00 90.00 290 VAL A C 1
ATOM 2204 O O . VAL A 1 290 ? 18.750 -1.387 -25.530 1.00 90.00 290 VAL A O 1
ATOM 2207 N N . CYS A 1 291 ? 17.906 -2.114 -27.487 1.00 88.31 291 CYS A N 1
ATOM 2208 C CA . CYS A 1 291 ? 19.162 -2.088 -28.239 1.00 88.31 291 CYS A CA 1
ATOM 2209 C C . CYS A 1 291 ? 19.896 -0.737 -28.151 1.00 88.31 291 CYS A C 1
ATOM 2211 O O . CYS A 1 291 ? 21.124 -0.691 -28.154 1.00 88.31 291 CYS A O 1
ATOM 2213 N N . ARG A 1 292 ? 19.159 0.374 -28.001 1.00 89.31 292 ARG A N 1
ATOM 2214 C CA . ARG A 1 292 ? 19.735 1.723 -27.845 1.00 89.31 292 ARG A CA 1
ATOM 2215 C C . ARG A 1 292 ? 20.513 1.910 -26.542 1.00 89.31 292 ARG A C 1
ATOM 2217 O O . ARG A 1 292 ? 21.335 2.816 -26.448 1.00 89.31 292 ARG A O 1
ATOM 2224 N N . HIS A 1 293 ? 20.243 1.070 -25.547 1.00 92.31 293 HIS A N 1
ATOM 2225 C CA . HIS A 1 293 ? 20.792 1.163 -24.195 1.00 92.31 293 HIS A CA 1
ATOM 2226 C C . HIS A 1 293 ? 21.760 0.014 -23.872 1.00 92.31 293 HIS A C 1
ATOM 2228 O O . HIS A 1 293 ? 22.248 -0.050 -22.746 1.00 92.31 293 HIS A O 1
ATOM 2234 N N . LEU A 1 294 ? 22.090 -0.862 -24.837 1.00 91.62 294 LEU A N 1
ATOM 2235 C CA . LEU A 1 294 ? 22.877 -2.091 -24.617 1.00 91.62 294 LEU A CA 1
ATOM 2236 C C . LEU A 1 294 ? 24.192 -1.861 -23.880 1.00 91.62 294 LEU A C 1
ATOM 2238 O O . LEU A 1 294 ? 24.438 -2.509 -22.872 1.00 91.62 294 LEU A O 1
ATOM 2242 N N . ARG A 1 295 ? 24.986 -0.872 -24.308 1.00 92.12 295 ARG A N 1
ATOM 2243 C CA . ARG A 1 295 ? 26.271 -0.536 -23.661 1.00 92.12 295 ARG A CA 1
ATOM 2244 C C . ARG A 1 295 ? 26.139 -0.202 -22.175 1.00 92.12 295 ARG A C 1
ATOM 2246 O O . ARG A 1 295 ? 27.120 -0.223 -21.437 1.00 92.12 295 ARG A O 1
ATOM 2253 N N . ARG A 1 296 ? 24.957 0.240 -21.754 1.00 94.38 296 ARG A N 1
ATOM 2254 C CA . ARG A 1 296 ? 24.667 0.637 -20.379 1.00 94.38 296 ARG A CA 1
ATOM 2255 C C . ARG A 1 296 ? 24.049 -0.510 -19.591 1.00 94.38 296 ARG A C 1
ATOM 2257 O O . ARG A 1 296 ? 24.429 -0.728 -18.448 1.00 94.38 296 ARG A O 1
ATOM 2264 N N . VAL A 1 297 ? 23.168 -1.278 -20.234 1.00 95.19 297 VAL A N 1
ATOM 2265 C CA . VAL A 1 297 ? 22.647 -2.544 -19.703 1.00 95.19 297 VAL A CA 1
ATOM 2266 C C . VAL A 1 297 ? 23.796 -3.505 -19.393 1.00 95.19 297 VAL A C 1
ATOM 2268 O O . VAL A 1 297 ? 23.839 -4.046 -18.299 1.00 95.19 297 VAL A O 1
ATOM 2271 N N . GLU A 1 298 ? 24.766 -3.650 -20.295 1.00 94.00 298 GLU A N 1
ATOM 2272 C CA . GLU A 1 298 ? 25.957 -4.489 -20.109 1.00 94.00 298 GLU A CA 1
ATOM 2273 C C . GLU A 1 298 ? 26.773 -4.082 -18.874 1.00 94.00 298 GLU A C 1
ATOM 2275 O O . GLU A 1 298 ? 27.082 -4.921 -18.032 1.00 94.00 298 GLU A O 1
ATOM 2280 N N . ARG A 1 299 ? 27.051 -2.783 -18.704 1.00 94.50 299 ARG A N 1
ATOM 2281 C CA . ARG A 1 299 ? 27.761 -2.268 -17.520 1.00 94.50 299 ARG A CA 1
ATOM 2282 C C . ARG A 1 299 ? 27.036 -2.590 -16.216 1.00 94.50 299 ARG A C 1
ATOM 2284 O O . ARG A 1 299 ? 27.664 -3.016 -15.250 1.00 94.50 299 ARG A O 1
ATOM 2291 N N . VAL A 1 300 ? 25.717 -2.400 -16.196 1.00 96.06 300 VAL A N 1
ATOM 2292 C CA . VAL A 1 300 ? 24.883 -2.730 -15.035 1.00 96.06 300 VAL A CA 1
ATOM 2293 C C . VAL A 1 300 ? 24.891 -4.236 -14.762 1.00 96.06 300 VAL A C 1
ATOM 2295 O O . VAL A 1 300 ? 25.050 -4.630 -13.609 1.00 96.06 300 VAL A O 1
ATOM 2298 N N . LEU A 1 301 ? 24.764 -5.068 -15.802 1.00 95.25 301 LEU A N 1
ATOM 2299 C CA . LEU A 1 301 ? 24.806 -6.528 -15.687 1.00 95.25 301 LEU A CA 1
ATOM 2300 C C . LEU A 1 301 ? 26.106 -6.995 -15.033 1.00 95.25 301 LEU A C 1
ATOM 2302 O O . LEU A 1 301 ? 26.047 -7.720 -14.044 1.00 95.25 301 LEU A O 1
ATOM 2306 N N . LEU A 1 302 ? 27.257 -6.539 -15.534 1.00 93.25 302 LEU A N 1
ATOM 2307 C CA . LEU A 1 302 ? 28.565 -6.897 -14.980 1.00 93.25 302 LEU A CA 1
ATOM 2308 C C . LEU A 1 302 ? 28.668 -6.484 -13.505 1.00 93.25 302 LEU A C 1
ATOM 2310 O O . LEU A 1 302 ? 28.889 -7.328 -12.637 1.00 93.25 302 LEU A O 1
ATOM 2314 N N . GLY A 1 303 ? 28.369 -5.218 -13.194 1.00 92.50 303 GLY A N 1
ATOM 2315 C CA . GLY A 1 303 ? 28.490 -4.701 -11.829 1.00 92.50 303 GLY A CA 1
ATOM 2316 C C . GLY A 1 303 ? 27.540 -5.347 -10.811 1.00 92.50 303 GLY A C 1
ATOM 2317 O O . GLY A 1 303 ? 27.833 -5.345 -9.612 1.00 92.50 303 GLY A O 1
ATOM 2318 N N . TYR A 1 304 ? 26.397 -5.884 -11.248 1.00 93.88 304 TYR A N 1
ATOM 2319 C CA . TYR A 1 304 ? 25.433 -6.561 -10.373 1.00 93.88 304 TYR A CA 1
ATOM 2320 C C . TYR A 1 304 ? 25.674 -8.071 -10.282 1.00 93.88 304 TYR A C 1
ATOM 2322 O O . TYR A 1 304 ? 25.377 -8.650 -9.241 1.00 93.88 304 TYR A O 1
ATOM 2330 N N . LEU A 1 305 ? 26.214 -8.711 -11.325 1.00 93.44 305 LEU A N 1
ATOM 2331 C CA . LEU A 1 305 ? 26.571 -10.133 -11.298 1.00 93.44 305 LEU A CA 1
ATOM 2332 C C . LEU A 1 305 ? 27.804 -10.405 -10.426 1.00 93.44 305 LEU A C 1
ATOM 2334 O O . LEU A 1 305 ? 27.871 -11.445 -9.769 1.00 93.44 305 LEU A O 1
ATOM 2338 N N . GLU A 1 306 ? 28.754 -9.470 -10.389 1.00 91.31 306 GLU A N 1
ATOM 2339 C CA . GLU A 1 306 ? 29.976 -9.578 -9.581 1.00 91.31 306 GLU A CA 1
ATOM 2340 C C . GLU A 1 306 ? 29.705 -9.560 -8.070 1.00 91.31 306 GLU A C 1
ATOM 2342 O O . GLU A 1 306 ? 30.388 -10.238 -7.301 1.00 91.31 306 GLU A O 1
ATOM 2347 N N . VAL A 1 307 ? 28.690 -8.814 -7.626 1.00 85.81 307 VAL A N 1
ATOM 2348 C CA . VAL A 1 307 ? 28.388 -8.648 -6.200 1.00 85.81 307 VAL A CA 1
ATOM 2349 C C . VAL A 1 307 ? 27.403 -9.714 -5.737 1.00 85.81 307 VAL A C 1
ATOM 2351 O O . VAL A 1 307 ? 26.286 -9.806 -6.237 1.00 85.81 307 VAL A O 1
ATOM 2354 N N . ARG A 1 308 ? 27.815 -10.500 -4.740 1.00 82.88 308 ARG A N 1
ATOM 2355 C CA . ARG A 1 308 ? 26.966 -11.517 -4.108 1.00 82.88 308 ARG A CA 1
ATOM 2356 C C . ARG A 1 308 ? 25.928 -10.885 -3.185 1.00 82.88 308 ARG A C 1
ATOM 2358 O O . ARG A 1 308 ? 26.243 -9.950 -2.446 1.00 82.88 308 ARG A O 1
ATOM 2365 N N . ASP A 1 309 ? 24.713 -11.428 -3.183 1.00 78.75 309 ASP A N 1
ATOM 2366 C CA . ASP A 1 309 ? 23.611 -10.968 -2.334 1.00 78.75 309 ASP A CA 1
ATOM 2367 C C . ASP A 1 309 ? 22.899 -12.113 -1.578 1.00 78.75 309 ASP A C 1
ATOM 2369 O O . ASP A 1 309 ? 21.685 -12.287 -1.727 1.00 78.75 309 ASP A O 1
ATOM 2373 N N . PRO A 1 310 ? 23.612 -12.863 -0.708 1.00 72.31 310 PRO A N 1
ATOM 2374 C CA . PRO A 1 310 ? 23.066 -14.016 0.014 1.00 72.31 310 PRO A CA 1
ATOM 2375 C C . PRO A 1 310 ? 21.867 -13.662 0.925 1.00 72.31 310 PRO A C 1
ATOM 2377 O O . PRO A 1 310 ? 21.714 -12.498 1.330 1.00 72.31 310 PRO A O 1
ATOM 2380 N N . PRO A 1 311 ? 21.020 -14.652 1.284 1.00 65.50 311 PRO A N 1
ATOM 2381 C CA . PRO A 1 311 ? 21.153 -16.086 0.972 1.00 65.50 311 PRO A CA 1
ATOM 2382 C C . PRO A 1 311 ? 20.615 -16.504 -0.409 1.00 65.50 311 PRO A C 1
ATOM 2384 O O . PRO A 1 311 ? 21.093 -17.479 -0.973 1.00 65.50 311 PRO A O 1
ATOM 2387 N N . GLU A 1 312 ? 19.660 -15.761 -0.968 1.00 76.94 312 GLU A N 1
ATOM 2388 C CA . GLU A 1 312 ? 18.902 -16.158 -2.168 1.00 76.94 312 GLU A CA 1
ATOM 2389 C C . GLU A 1 312 ? 19.552 -15.741 -3.502 1.00 76.94 312 GLU A C 1
ATOM 2391 O O . GLU A 1 312 ? 19.109 -16.180 -4.559 1.00 76.94 312 GLU A O 1
ATOM 2396 N N . GLU A 1 313 ? 20.575 -14.874 -3.476 1.00 85.12 313 GLU A N 1
ATOM 2397 C CA . GLU A 1 313 ? 21.253 -14.339 -4.677 1.00 85.12 313 GLU A CA 1
ATOM 2398 C C . GLU A 1 313 ? 20.260 -13.708 -5.691 1.00 85.12 313 GLU A C 1
ATOM 2400 O O . GLU A 1 313 ? 20.431 -13.761 -6.917 1.00 85.12 313 GLU A O 1
ATOM 2405 N N . THR A 1 314 ? 19.171 -13.121 -5.170 1.00 81.94 314 THR A N 1
ATOM 2406 C CA . THR A 1 314 ? 18.030 -12.616 -5.956 1.00 81.94 314 THR A CA 1
ATOM 2407 C C . THR A 1 314 ? 18.433 -11.620 -7.034 1.00 81.94 314 THR A C 1
ATOM 2409 O O . THR A 1 314 ? 17.870 -11.633 -8.130 1.00 81.94 314 THR A O 1
ATOM 2412 N N . SER A 1 315 ? 19.414 -10.759 -6.750 1.00 87.56 315 SER A N 1
ATOM 2413 C CA . SER A 1 315 ? 19.852 -9.727 -7.688 1.00 87.56 315 SER A CA 1
ATOM 2414 C C . SER A 1 315 ? 20.501 -10.365 -8.907 1.00 87.56 315 SER A C 1
ATOM 2416 O O . SER A 1 315 ? 20.172 -10.005 -10.038 1.00 87.56 315 SER A O 1
ATOM 2418 N N . ARG A 1 316 ? 21.364 -11.363 -8.689 1.00 92.38 316 ARG A N 1
ATOM 2419 C CA . ARG A 1 316 ? 22.049 -12.091 -9.763 1.00 92.38 316 ARG A CA 1
ATOM 2420 C C . ARG A 1 316 ? 21.066 -12.857 -10.636 1.00 92.38 316 ARG A C 1
ATOM 2422 O O . ARG A 1 316 ? 21.142 -12.747 -11.856 1.00 92.38 316 ARG A O 1
ATOM 2429 N N . LEU A 1 317 ? 20.107 -13.560 -10.030 1.00 91.94 317 LEU A N 1
ATOM 2430 C CA . LEU A 1 317 ? 19.053 -14.260 -10.774 1.00 91.94 317 LEU A CA 1
ATOM 2431 C C . LEU A 1 317 ? 18.274 -13.297 -11.676 1.00 91.94 317 LEU A C 1
ATOM 2433 O O . LEU A 1 317 ? 18.058 -13.581 -12.854 1.00 91.94 317 LEU A O 1
ATOM 2437 N N . LYS A 1 318 ? 17.921 -12.114 -11.161 1.00 94.06 318 LYS A N 1
ATOM 2438 C CA . LYS A 1 318 ? 17.231 -11.089 -11.949 1.00 94.06 318 LYS A CA 1
ATOM 2439 C C . LYS A 1 318 ? 18.096 -10.499 -13.061 1.00 94.06 318 LYS A C 1
ATOM 2441 O O . LYS A 1 318 ? 17.574 -10.210 -14.135 1.00 94.06 318 LYS A O 1
ATOM 2446 N N . MET A 1 319 ? 19.404 -10.357 -12.856 1.00 95.50 319 MET A N 1
ATOM 2447 C CA . MET A 1 319 ? 20.327 -9.933 -13.915 1.00 95.50 319 MET A CA 1
ATOM 2448 C C . MET A 1 319 ? 20.487 -10.982 -15.013 1.00 95.50 319 MET A C 1
ATOM 2450 O O . MET A 1 319 ? 20.502 -10.623 -16.187 1.00 95.50 319 MET A O 1
ATOM 2454 N N . LEU A 1 320 ? 20.510 -12.270 -14.671 1.00 94.94 320 LEU A N 1
ATOM 2455 C CA . LEU A 1 320 ? 20.467 -13.338 -15.673 1.00 94.94 320 LEU A CA 1
ATOM 2456 C C . LEU A 1 320 ? 19.155 -13.298 -16.475 1.00 94.94 320 LEU A C 1
ATOM 2458 O O . LEU A 1 320 ? 19.174 -13.435 -17.696 1.00 94.94 320 LEU A O 1
ATOM 2462 N N . GLU A 1 321 ? 18.029 -13.001 -15.819 1.00 95.81 321 GLU A N 1
ATOM 2463 C CA . GLU A 1 321 ? 16.728 -12.773 -16.469 1.00 95.81 321 GLU A CA 1
ATOM 2464 C C . GLU A 1 321 ? 16.766 -11.580 -17.450 1.00 95.81 321 GLU A C 1
ATOM 2466 O O . GLU A 1 321 ? 16.178 -11.625 -18.534 1.00 95.81 321 GLU A O 1
ATOM 2471 N N . VAL A 1 322 ? 17.459 -10.495 -17.080 1.00 95.81 322 VAL A N 1
ATOM 2472 C CA . VAL A 1 322 ? 17.681 -9.323 -17.946 1.00 95.81 322 VAL A CA 1
ATOM 2473 C C . VAL A 1 322 ? 18.552 -9.685 -19.140 1.00 95.81 322 VAL A C 1
ATOM 2475 O O . VAL A 1 322 ? 18.207 -9.305 -20.261 1.00 95.81 322 VAL A O 1
ATOM 2478 N N . LEU A 1 323 ? 19.646 -10.418 -18.924 1.00 94.25 323 LEU A N 1
ATOM 2479 C CA . LEU A 1 323 ? 20.529 -10.881 -19.990 1.00 94.25 323 LEU A CA 1
ATOM 2480 C C . LEU A 1 323 ? 19.748 -11.748 -20.980 1.00 94.25 323 LEU A C 1
ATOM 2482 O O . LEU A 1 323 ? 19.746 -11.451 -22.169 1.00 94.25 323 LEU A O 1
ATOM 2486 N N . GLN A 1 324 ? 18.995 -12.737 -20.492 1.00 93.19 324 GLN A N 1
ATOM 2487 C CA . GLN A 1 324 ? 18.168 -13.608 -21.326 1.00 93.19 324 GLN A CA 1
ATOM 2488 C C . GLN A 1 324 ? 17.164 -12.815 -22.176 1.00 93.19 324 GLN A C 1
ATOM 2490 O O . GLN A 1 324 ? 17.072 -13.028 -23.386 1.00 93.19 324 GLN A O 1
ATOM 2495 N N . ARG A 1 325 ? 16.419 -11.876 -21.574 1.00 92.19 325 ARG A N 1
ATOM 2496 C CA . ARG A 1 325 ? 15.450 -11.048 -22.313 1.00 92.19 325 ARG A CA 1
ATOM 2497 C C . ARG A 1 325 ? 16.115 -10.125 -23.317 1.00 92.19 325 ARG A C 1
ATOM 2499 O O . ARG A 1 325 ? 15.648 -10.009 -24.445 1.00 92.19 325 ARG A O 1
ATOM 2506 N N . THR A 1 326 ? 17.192 -9.465 -22.915 1.00 91.00 326 THR A N 1
ATOM 2507 C CA . THR A 1 326 ? 17.932 -8.557 -23.792 1.00 91.00 326 THR A CA 1
ATOM 2508 C C . THR A 1 326 ? 18.484 -9.328 -24.984 1.00 91.00 326 THR A C 1
ATOM 2510 O O . THR A 1 326 ? 18.285 -8.898 -26.117 1.00 91.00 326 THR A O 1
ATOM 2513 N N . SER A 1 327 ? 19.059 -10.510 -24.747 1.00 87.75 327 SER A N 1
ATOM 2514 C CA . SER A 1 327 ? 19.498 -11.431 -25.793 1.00 87.75 327 SER A CA 1
ATOM 2515 C C . SER A 1 327 ? 18.342 -11.857 -26.686 1.00 87.75 327 SER A C 1
ATOM 2517 O O . SER A 1 327 ? 18.496 -11.791 -27.892 1.00 87.75 327 SER A O 1
ATOM 2519 N N . LYS A 1 328 ? 17.158 -12.191 -26.153 1.00 87.06 328 LYS A N 1
ATOM 2520 C CA . LYS A 1 328 ? 15.968 -12.516 -26.964 1.00 87.06 328 LYS A CA 1
ATOM 2521 C C . LYS A 1 328 ? 15.571 -11.375 -27.911 1.00 87.06 328 LYS A C 1
ATOM 2523 O O . LYS A 1 328 ? 15.248 -11.630 -29.067 1.00 87.06 328 LYS A O 1
ATOM 2528 N N . TRP A 1 329 ? 15.591 -10.128 -27.440 1.00 82.31 329 TRP A N 1
ATOM 2529 C CA . TRP A 1 329 ? 15.242 -8.954 -28.253 1.00 82.31 329 TRP A CA 1
ATOM 2530 C C . TRP A 1 329 ? 16.358 -8.521 -29.216 1.00 82.31 329 TRP A C 1
ATOM 2532 O O . TRP A 1 329 ? 16.063 -7.896 -30.235 1.00 82.31 329 TRP A O 1
ATOM 2542 N N . ALA A 1 330 ? 17.612 -8.843 -28.890 1.00 74.62 330 ALA A N 1
ATOM 2543 C CA . ALA A 1 330 ? 18.801 -8.563 -29.694 1.00 74.62 330 ALA A CA 1
ATOM 2544 C C . ALA A 1 330 ? 19.223 -9.735 -30.613 1.00 74.62 330 ALA A C 1
ATOM 2546 O O . ALA A 1 330 ? 20.082 -9.540 -31.475 1.00 74.62 330 ALA A O 1
ATOM 2547 N N . TRP A 1 331 ? 18.626 -10.927 -30.453 1.00 63.50 331 TRP A N 1
ATOM 2548 C CA . TRP A 1 331 ? 18.869 -12.143 -31.245 1.00 63.50 331 TRP A CA 1
ATOM 2549 C C . TRP A 1 331 ? 18.591 -11.871 -32.734 1.00 63.50 331 TRP A C 1
ATOM 2551 O O . TRP A 1 331 ? 17.721 -11.056 -33.063 1.00 63.50 331 TRP A O 1
ATOM 2561 N N . PRO A 1 332 ? 19.352 -12.470 -33.667 1.00 59.84 332 PRO A N 1
ATOM 2562 C CA . PRO A 1 332 ? 19.702 -11.793 -34.890 1.00 59.84 332 PRO A CA 1
ATOM 2563 C C . PRO A 1 332 ? 18.538 -11.489 -35.833 1.00 59.84 332 PRO A C 1
ATOM 2565 O O . PRO A 1 332 ? 17.969 -12.360 -36.478 1.00 59.84 332 PRO A O 1
ATOM 2568 N N . ARG A 1 333 ? 18.404 -10.183 -36.075 1.00 56.06 333 ARG A N 1
ATOM 2569 C CA . ARG A 1 333 ? 18.471 -9.611 -37.430 1.00 56.06 333 ARG A CA 1
ATOM 2570 C C . ARG A 1 333 ? 19.924 -9.525 -37.975 1.00 56.06 333 ARG A C 1
ATOM 2572 O O . ARG A 1 333 ? 20.195 -8.708 -38.841 1.00 56.06 333 ARG A O 1
ATOM 2579 N N . LEU A 1 334 ? 20.871 -10.334 -37.470 1.00 47.00 334 LEU A N 1
ATOM 2580 C CA . LEU A 1 334 ? 22.186 -10.613 -38.094 1.00 47.00 334 LEU A CA 1
ATOM 2581 C C . LEU A 1 334 ? 22.130 -11.717 -39.180 1.00 47.00 334 LEU A C 1
ATOM 2583 O O . LEU A 1 334 ? 23.170 -12.064 -39.728 1.00 47.00 334 LEU A O 1
ATOM 2587 N N . ALA A 1 335 ? 20.963 -12.280 -39.515 1.00 42.47 335 ALA A N 1
ATOM 2588 C CA . ALA A 1 335 ? 20.860 -13.267 -40.601 1.00 42.47 335 ALA A CA 1
ATOM 2589 C C . ALA A 1 335 ? 20.894 -12.634 -42.009 1.00 42.47 335 ALA A C 1
ATOM 2591 O O . ALA A 1 335 ? 21.258 -13.301 -42.973 1.00 42.47 335 ALA A O 1
ATOM 2592 N N . ASP A 1 336 ? 20.587 -11.338 -42.136 1.00 43.47 336 ASP A N 1
ATOM 2593 C CA . ASP A 1 336 ? 20.468 -10.680 -43.448 1.00 43.47 336 ASP A CA 1
ATOM 2594 C C . ASP A 1 336 ? 21.805 -10.177 -44.020 1.00 43.47 336 ASP A C 1
ATOM 2596 O O . ASP A 1 336 ? 21.850 -9.712 -45.156 1.00 43.47 336 ASP A O 1
ATOM 2600 N N . ALA A 1 337 ? 22.908 -10.263 -43.268 1.00 47.06 337 ALA A N 1
ATOM 2601 C CA . ALA A 1 337 ? 24.215 -9.833 -43.770 1.00 47.06 337 ALA A CA 1
ATOM 2602 C C . ALA A 1 337 ? 24.967 -10.947 -44.518 1.00 47.06 337 ALA A C 1
ATOM 2604 O O . ALA A 1 337 ? 25.745 -10.645 -45.416 1.00 47.06 337 ALA A O 1
ATOM 2605 N N . HIS A 1 338 ? 24.745 -12.220 -44.178 1.00 45.31 338 HIS A N 1
ATOM 2606 C CA . HIS A 1 338 ? 25.387 -13.363 -44.834 1.00 45.31 338 HIS A CA 1
ATOM 2607 C C . HIS A 1 338 ? 24.418 -14.548 -44.800 1.00 45.31 338 HIS A C 1
ATOM 2609 O O . HIS A 1 338 ? 24.229 -15.157 -43.751 1.00 45.31 338 HIS A O 1
ATOM 2615 N N . GLY A 1 339 ? 23.773 -14.830 -45.936 1.00 41.47 339 GLY A N 1
ATOM 2616 C CA . GLY A 1 339 ? 22.653 -15.766 -46.085 1.00 41.47 339 GLY A CA 1
ATOM 2617 C C . GLY A 1 339 ? 22.965 -17.229 -45.757 1.00 41.47 339 GLY A C 1
ATOM 2618 O O . GLY A 1 339 ? 23.039 -18.072 -46.649 1.00 41.47 339 GLY A O 1
ATOM 2619 N N . HIS A 1 340 ? 23.093 -17.540 -44.473 1.00 45.00 340 HIS A N 1
ATOM 2620 C CA . HIS A 1 340 ? 23.017 -18.888 -43.931 1.00 45.00 340 HIS A CA 1
ATOM 2621 C C . HIS A 1 340 ? 22.295 -18.841 -42.588 1.00 45.00 340 HIS A C 1
ATOM 2623 O O . HIS A 1 340 ? 22.776 -18.265 -41.616 1.00 45.00 340 HIS A O 1
ATOM 2629 N N . THR A 1 341 ? 21.124 -19.467 -42.540 1.00 43.44 341 THR A N 1
ATOM 2630 C CA . THR A 1 341 ? 20.406 -19.794 -41.309 1.00 43.44 341 THR A CA 1
ATOM 2631 C C . THR A 1 341 ? 21.054 -21.025 -40.667 1.00 43.44 341 THR A C 1
ATOM 2633 O O . THR A 1 341 ? 20.954 -22.105 -41.255 1.00 43.44 341 THR A O 1
ATOM 2636 N N . PRO A 1 342 ? 21.706 -20.936 -39.493 1.00 44.97 342 PRO A N 1
ATOM 2637 C CA . PRO A 1 342 ? 22.103 -22.133 -38.766 1.00 44.97 342 PRO A CA 1
ATOM 2638 C C . PRO A 1 342 ? 20.884 -22.749 -38.061 1.00 44.97 342 PRO A C 1
ATOM 2640 O O . PRO A 1 342 ? 19.997 -22.040 -37.582 1.00 44.97 342 PRO A O 1
ATOM 2643 N N . GLY A 1 343 ? 20.833 -24.081 -38.039 1.00 42.88 343 GLY A N 1
ATOM 2644 C CA . GLY A 1 343 ? 19.746 -24.859 -37.447 1.00 42.88 343 GLY A CA 1
ATOM 2645 C C . GLY A 1 343 ? 19.712 -24.834 -35.908 1.00 42.88 343 GLY A C 1
ATOM 2646 O O . GLY A 1 343 ? 20.630 -24.322 -35.262 1.00 42.88 343 GLY A O 1
ATOM 2647 N N . PRO A 1 344 ? 18.661 -25.427 -35.307 1.00 44.53 344 PRO A N 1
ATOM 2648 C CA . PRO A 1 344 ? 18.378 -25.392 -33.866 1.00 44.53 344 PRO A CA 1
ATOM 2649 C C . PRO A 1 344 ? 19.440 -26.056 -32.967 1.00 44.53 344 PRO A C 1
ATOM 2651 O O . PRO A 1 344 ? 19.354 -25.943 -31.749 1.00 44.53 344 PRO A O 1
ATOM 2654 N N . GLU A 1 345 ? 20.464 -26.704 -33.522 1.00 40.53 345 GLU A N 1
ATOM 2655 C CA . GLU A 1 345 ? 21.548 -27.327 -32.748 1.00 40.53 345 GLU A CA 1
ATOM 2656 C C . GLU A 1 345 ? 22.514 -26.307 -32.118 1.00 40.53 345 GLU A C 1
ATOM 2658 O O . GLU A 1 345 ? 23.122 -26.584 -31.086 1.00 40.53 345 GLU A O 1
ATOM 2663 N N . VAL A 1 346 ? 22.598 -25.081 -32.654 1.00 43.25 346 VAL A N 1
ATOM 2664 C CA . VAL A 1 346 ? 23.448 -24.014 -32.082 1.00 43.25 346 VAL A CA 1
ATOM 2665 C C . VAL A 1 346 ? 22.856 -23.438 -30.782 1.00 43.25 346 VAL A C 1
ATOM 2667 O O . VAL A 1 346 ? 23.549 -22.763 -30.025 1.00 43.25 346 VAL A O 1
ATOM 2670 N N . MET A 1 347 ? 21.593 -23.747 -30.462 1.00 42.53 347 MET A N 1
ATOM 2671 C CA . MET A 1 347 ? 20.907 -23.247 -29.262 1.00 42.53 347 MET A CA 1
ATOM 2672 C C . MET A 1 347 ? 21.441 -23.827 -27.941 1.00 42.53 347 MET A C 1
ATOM 2674 O O . MET A 1 347 ? 21.125 -23.288 -26.885 1.00 42.53 347 MET A O 1
ATOM 2678 N N . ILE A 1 348 ? 22.230 -24.905 -27.984 1.00 40.47 348 ILE A N 1
ATOM 2679 C CA . ILE A 1 348 ? 22.710 -25.609 -26.781 1.00 40.47 348 ILE A CA 1
ATOM 2680 C C . ILE A 1 348 ? 24.143 -25.198 -26.393 1.00 40.47 348 ILE A C 1
ATOM 2682 O O . ILE A 1 348 ? 24.554 -25.424 -25.263 1.00 40.47 348 ILE A O 1
ATOM 2686 N N . LEU A 1 349 ? 24.901 -24.544 -27.280 1.00 35.31 349 LEU A N 1
ATOM 2687 C CA . LEU A 1 349 ? 26.338 -24.298 -27.071 1.00 35.31 349 LEU A CA 1
ATOM 2688 C C . LEU A 1 349 ? 26.703 -22.911 -26.503 1.00 35.31 349 LEU A C 1
ATOM 2690 O O . LEU A 1 349 ? 27.888 -22.611 -26.379 1.00 35.31 349 LEU A O 1
ATOM 2694 N N . LEU A 1 350 ? 25.728 -22.057 -26.171 1.00 38.12 350 LEU A N 1
ATOM 2695 C CA . LEU A 1 350 ? 25.971 -20.694 -25.654 1.00 38.12 350 LEU A CA 1
ATOM 2696 C C . LEU A 1 350 ? 25.167 -20.343 -24.383 1.00 38.12 350 LEU A C 1
ATOM 2698 O O . LEU A 1 350 ? 24.922 -19.168 -24.101 1.00 38.12 350 LEU A O 1
ATOM 2702 N N . LEU A 1 351 ? 24.782 -21.362 -23.614 1.00 38.06 351 LEU A N 1
ATOM 2703 C CA . LEU A 1 351 ? 24.509 -21.276 -22.173 1.00 38.06 351 LEU A CA 1
ATOM 2704 C C . LEU A 1 351 ? 25.600 -22.061 -21.445 1.00 38.06 351 LEU A C 1
ATOM 2706 O O . LEU A 1 351 ? 25.922 -21.664 -20.304 1.00 38.06 351 LEU A O 1
#

InterPro domains:
  IPR018870 Tti2 family [PTHR32226] (223-337)

pLDDT: mean 74.84, std 15.89, range [34.12, 96.06]